Protein AF-Q13FG4-F1 (afdb_monomer_lite)

Sequence (227 aa):
MDIAKAQVAVLVEHLYQELELWHPVLRLREAGANVLLVGPDTRLVYSSKLGYPARPDLSIDDVKAEDFDAVVIPGGFAPEGMRRHPAMIEFVREMDAQGRLIAAICHAGLVLASAQIARNRKLTCVSLVKDDVINAGANYVNEGLVIDHNIITSQLPSDLPVFGKAIVDYLSSNDVEPGAARRLAPADGRKPSPVAYLEPVELIMGPRGRASANYTTLAIAASGASA

InterPro domains:
  IPR002818 DJ-1/PfpI [PF01965] (7-169)
  IPR006286 Deglycase PfpI-like [PS51276] (6-172)
  IPR006286 Deglycase PfpI-like [PTHR42733] (5-172)
  IPR006286 Deglycase PfpI-like [TIGR01382] (8-171)
  IPR029062 Class I glutamine amidotransferase-like [G3DSA:3.40.50.880] (2-182)
  IPR029062 Class I glutamine amidotransferase-like [SSF52317] (7-172)

pLDDT: mean 90.43, std 13.55, range [38.72, 98.94]

Organism: Paraburkholderia xenovorans (strain LB400) (NCBI:txid266265)

Foldseek 3Di:
DQLLLFEEEEEDAAAFAPCLRVVLVLLSLLSNHHYFYEYQDQVDWHAHVVGDTDGGLYYLVVDALLQGLEYRYTDGCRLVVQLPDVSSLVRVLVVVVVQGAYEYEAHVLSSCLSNLVQADWEEEHAPVCQVSSVVSHHPYDPDQWDDTRRYIYGYDSVSSVVSSVVVSCVSNDPVRDDRNPDDDGGPVPDHDDHSDPPQDWDWDWDAPDDPHPDIDTDTDGPPDDDD

Structure (mmCIF, N/CA/C/O backbone):
data_AF-Q13FG4-F1
#
_entry.id   AF-Q13FG4-F1
#
loop_
_atom_site.group_PDB
_atom_site.id
_atom_site.type_symbol
_atom_site.label_atom_id
_atom_site.label_alt_id
_atom_site.label_comp_id
_atom_site.label_asym_id
_atom_site.label_entity_id
_atom_site.label_seq_id
_atom_site.pdbx_PDB_ins_code
_atom_site.Cartn_x
_atom_site.Cartn_y
_atom_site.Cartn_z
_atom_site.occupancy
_atom_site.B_iso_or_equiv
_atom_site.auth_seq_id
_atom_site.auth_comp_id
_atom_site.auth_asym_id
_atom_site.auth_atom_id
_atom_site.pdbx_PDB_model_num
ATOM 1 N N . MET A 1 1 ? -7.648 -8.217 16.027 1.00 80.62 1 MET A N 1
ATOM 2 C CA . MET A 1 1 ? -6.989 -9.346 15.357 1.00 80.62 1 MET A CA 1
ATOM 3 C C . MET A 1 1 ? -5.594 -9.552 15.927 1.00 80.62 1 MET A C 1
ATOM 5 O O . MET A 1 1 ? -4.909 -8.601 16.270 1.00 80.62 1 MET A O 1
ATOM 9 N N . ASP A 1 2 ? -5.169 -10.812 16.017 1.00 85.88 2 ASP A N 1
ATOM 10 C CA . ASP A 1 2 ? -3.754 -11.162 16.164 1.00 85.88 2 ASP A CA 1
ATOM 11 C C . ASP A 1 2 ? -3.024 -10.841 14.851 1.00 85.88 2 ASP A C 1
ATOM 13 O O . ASP A 1 2 ? -3.279 -11.485 13.830 1.00 85.88 2 ASP A O 1
ATOM 17 N N . ILE A 1 3 ? -2.138 -9.841 14.865 1.00 90.62 3 ILE A N 1
ATOM 18 C CA . ILE A 1 3 ? -1.427 -9.359 13.673 1.00 90.62 3 ILE A CA 1
ATOM 19 C C . ILE A 1 3 ? -0.603 -10.456 12.978 1.00 90.62 3 ILE A C 1
ATOM 21 O O . ILE A 1 3 ? -0.384 -10.368 11.772 1.00 90.62 3 ILE A O 1
ATOM 25 N N . ALA A 1 4 ? -0.232 -11.542 13.668 1.00 89.50 4 ALA A N 1
ATOM 26 C CA . ALA A 1 4 ? 0.420 -12.694 13.038 1.00 89.50 4 ALA A CA 1
ATOM 27 C C . ALA A 1 4 ? -0.466 -13.381 11.975 1.00 89.50 4 ALA A C 1
ATOM 29 O O . ALA A 1 4 ? 0.018 -13.995 11.011 1.00 89.50 4 ALA A O 1
ATOM 30 N N . LYS A 1 5 ? -1.789 -13.249 12.124 1.00 90.56 5 LYS A N 1
ATOM 31 C CA . LYS A 1 5 ? -2.792 -13.748 11.177 1.00 90.56 5 LYS A CA 1
ATOM 32 C C . LYS A 1 5 ? -3.034 -12.790 10.014 1.00 90.56 5 LYS A C 1
ATOM 34 O O . LYS A 1 5 ? -3.497 -13.257 8.979 1.00 90.56 5 LYS A O 1
ATOM 39 N N . ALA A 1 6 ? -2.645 -11.521 10.142 1.00 94.31 6 ALA A N 1
ATOM 40 C CA . ALA A 1 6 ? -2.846 -10.520 9.105 1.00 94.31 6 ALA A CA 1
ATOM 41 C C . ALA A 1 6 ? -2.073 -10.867 7.824 1.00 94.31 6 ALA A C 1
ATOM 43 O O . ALA A 1 6 ? -0.887 -11.220 7.875 1.00 94.31 6 ALA A O 1
ATOM 44 N N . GLN A 1 7 ? -2.733 -10.727 6.678 1.00 95.94 7 GLN A N 1
ATOM 45 C CA . GLN A 1 7 ? -2.128 -10.778 5.353 1.00 95.94 7 GLN A CA 1
ATOM 46 C C . GLN A 1 7 ? -2.232 -9.409 4.680 1.00 95.94 7 GLN A C 1
ATOM 48 O O . GLN A 1 7 ? -3.323 -8.889 4.455 1.00 95.94 7 GLN A O 1
ATOM 53 N N . VAL A 1 8 ? -1.082 -8.820 4.361 1.00 98.00 8 VAL A N 1
ATOM 54 C CA . VAL A 1 8 ? -0.964 -7.448 3.867 1.00 98.00 8 VAL A CA 1
ATOM 55 C C . VAL A 1 8 ? -0.355 -7.443 2.471 1.00 98.00 8 VAL A C 1
ATOM 57 O O . VAL A 1 8 ? 0.745 -7.959 2.266 1.00 98.00 8 VAL A O 1
ATOM 60 N N . ALA A 1 9 ? -1.047 -6.816 1.525 1.00 98.56 9 ALA A N 1
ATOM 61 C CA . ALA A 1 9 ? -0.485 -6.466 0.229 1.00 98.56 9 ALA A CA 1
ATOM 62 C C . ALA A 1 9 ? 0.294 -5.151 0.347 1.00 98.56 9 ALA A C 1
ATOM 64 O O . ALA A 1 9 ? -0.205 -4.180 0.907 1.00 98.56 9 ALA A O 1
ATOM 65 N N . VAL A 1 10 ? 1.493 -5.075 -0.220 1.00 98.81 10 VAL A N 1
ATOM 66 C CA . VAL A 1 10 ? 2.181 -3.799 -0.470 1.00 98.81 10 VAL A CA 1
ATOM 67 C C . VAL A 1 10 ? 2.303 -3.645 -1.976 1.00 98.81 10 VAL A C 1
ATOM 69 O O . VAL A 1 10 ? 2.947 -4.470 -2.627 1.00 98.81 10 VAL A O 1
ATOM 72 N N . LEU A 1 11 ? 1.661 -2.620 -2.537 1.00 98.81 11 LEU A N 1
ATOM 73 C CA . LEU A 1 11 ? 1.660 -2.418 -3.983 1.00 98.81 11 LEU A CA 1
ATOM 74 C C . LEU A 1 11 ? 3.034 -1.959 -4.476 1.00 98.81 11 LEU A C 1
ATOM 76 O O . LEU A 1 11 ? 3.703 -1.147 -3.836 1.00 98.81 11 LEU A O 1
ATOM 80 N N . VAL A 1 12 ? 3.437 -2.457 -5.643 1.00 98.12 12 VAL A N 1
ATOM 81 C CA . VAL A 1 12 ? 4.732 -2.164 -6.260 1.00 98.12 12 VAL A CA 1
ATOM 82 C C . VAL A 1 12 ? 4.549 -1.781 -7.721 1.00 98.12 12 VAL A C 1
ATOM 84 O O . VAL A 1 12 ? 3.907 -2.493 -8.485 1.00 98.12 12 VAL A O 1
ATOM 87 N N . GLU A 1 13 ? 5.165 -0.664 -8.101 1.00 98.25 13 GLU A N 1
ATOM 88 C CA . GLU A 1 13 ? 5.302 -0.190 -9.479 1.00 98.25 13 GLU A CA 1
ATOM 89 C C . GLU A 1 13 ? 6.595 0.642 -9.592 1.00 98.25 13 GLU A C 1
ATOM 91 O O . GLU A 1 13 ? 7.174 1.030 -8.574 1.00 98.25 13 GLU A O 1
ATOM 96 N N . HIS A 1 14 ? 7.091 0.905 -10.802 1.00 97.81 14 HIS A N 1
ATOM 97 C CA . HIS A 1 14 ? 8.326 1.653 -11.026 1.00 97.81 14 HIS A CA 1
ATOM 98 C C . HIS A 1 14 ? 8.285 3.044 -10.389 1.00 97.81 14 HIS A C 1
ATOM 100 O O . HIS A 1 14 ? 7.256 3.711 -10.356 1.00 97.81 14 HIS A O 1
ATOM 106 N N . LEU A 1 15 ? 9.455 3.519 -9.960 1.00 98.06 15 LEU A N 1
ATOM 107 C CA . LEU A 1 15 ? 9.668 4.840 -9.369 1.00 98.06 15 LEU A CA 1
ATOM 108 C C . LEU A 1 15 ? 8.949 5.039 -8.026 1.00 98.06 15 LEU A C 1
ATOM 110 O O . LEU A 1 15 ? 8.600 6.168 -7.670 1.00 98.06 15 LEU A O 1
ATOM 114 N N . TYR A 1 16 ? 8.760 3.968 -7.253 1.00 98.56 16 TYR A N 1
ATOM 115 C CA . TYR A 1 16 ? 8.313 4.076 -5.864 1.00 98.56 16 TYR A CA 1
ATOM 116 C C . TYR A 1 16 ? 9.344 4.830 -5.007 1.00 98.56 16 TYR A C 1
ATOM 118 O O . TYR A 1 16 ? 10.542 4.842 -5.315 1.00 98.56 16 TYR A O 1
ATOM 126 N N . GLN A 1 17 ? 8.887 5.463 -3.926 1.00 98.44 17 GLN A N 1
ATOM 127 C CA . GLN A 1 17 ? 9.780 6.031 -2.913 1.00 98.44 17 GLN A CA 1
ATOM 128 C C . GLN A 1 17 ? 10.286 4.899 -2.003 1.00 98.44 17 GLN A C 1
ATOM 130 O O . GLN A 1 17 ? 9.502 4.117 -1.470 1.00 98.44 17 GLN A O 1
ATOM 135 N N . GLU A 1 18 ? 11.607 4.789 -1.864 1.00 96.31 18 GLU A N 1
ATOM 136 C CA . GLU A 1 18 ? 12.314 3.648 -1.270 1.00 96.31 18 GLU A CA 1
ATOM 137 C C . GLU A 1 18 ? 11.805 3.286 0.125 1.00 96.31 18 GLU A C 1
ATOM 139 O O . GLU A 1 18 ? 11.465 2.135 0.391 1.00 96.31 18 GLU A O 1
ATOM 144 N N . LEU A 1 19 ? 11.757 4.277 1.010 1.00 98.00 19 LEU A N 1
ATOM 145 C CA . LEU A 1 19 ? 11.339 4.115 2.393 1.00 98.00 19 LEU A CA 1
ATOM 146 C C . LEU A 1 19 ? 9.832 3.881 2.483 1.00 98.00 19 LEU A C 1
ATOM 148 O O . LEU A 1 19 ? 9.403 3.058 3.277 1.00 98.00 19 LEU A O 1
ATOM 152 N N . GLU A 1 20 ? 9.026 4.540 1.656 1.00 98.56 20 GLU A N 1
ATOM 153 C CA . GLU A 1 20 ? 7.571 4.385 1.669 1.00 98.56 20 GLU A CA 1
ATOM 154 C C . GLU A 1 20 ? 7.118 2.982 1.247 1.00 98.56 20 GLU A C 1
ATOM 156 O O . GLU A 1 20 ? 6.053 2.550 1.678 1.00 98.56 20 GLU A O 1
ATOM 161 N N . LEU A 1 21 ? 7.927 2.244 0.475 1.00 98.50 21 LEU A N 1
ATOM 162 C CA . LEU A 1 21 ? 7.709 0.817 0.217 1.00 98.50 21 LEU A CA 1
ATOM 163 C C . LEU A 1 21 ? 8.350 -0.057 1.302 1.00 98.50 21 LEU A C 1
ATOM 165 O O . LEU A 1 21 ? 7.676 -0.886 1.913 1.00 98.50 21 LEU A O 1
ATOM 169 N N . TRP A 1 22 ? 9.652 0.104 1.557 1.00 97.06 22 TRP A N 1
ATOM 170 C CA . TRP A 1 22 ? 10.399 -0.859 2.374 1.00 97.06 22 TRP A CA 1
ATOM 171 C C . TRP A 1 22 ? 10.190 -0.699 3.877 1.00 97.06 22 TRP A C 1
ATOM 173 O O . TRP A 1 22 ? 10.180 -1.707 4.580 1.00 97.06 22 TRP A O 1
ATOM 183 N N . HIS A 1 23 ? 9.972 0.515 4.390 1.00 97.31 23 HIS A N 1
ATOM 184 C CA . HIS A 1 23 ? 9.687 0.695 5.814 1.00 97.31 23 HIS A CA 1
ATOM 185 C C . HIS A 1 23 ? 8.386 -0.016 6.220 1.00 97.31 23 HIS A C 1
ATOM 187 O O . HIS A 1 23 ? 8.446 -0.802 7.163 1.00 97.31 23 HIS A O 1
ATOM 193 N N . PRO A 1 24 ? 7.231 0.154 5.535 1.00 97.44 24 PRO A N 1
ATOM 194 C CA . PRO A 1 24 ? 6.036 -0.628 5.856 1.00 97.44 24 PRO A CA 1
ATOM 195 C C . PRO A 1 24 ? 6.247 -2.138 5.732 1.00 97.44 24 PRO A C 1
ATOM 197 O O . PRO A 1 24 ? 5.810 -2.875 6.613 1.00 97.44 24 PRO A O 1
ATOM 200 N N . VAL A 1 25 ? 6.962 -2.601 4.697 1.00 96.69 25 VAL A N 1
ATOM 201 C CA . VAL A 1 25 ? 7.276 -4.030 4.525 1.00 96.69 25 VAL A CA 1
ATOM 202 C C . VAL A 1 25 ? 8.000 -4.585 5.744 1.00 96.69 25 VAL A C 1
ATOM 204 O O . VAL A 1 25 ? 7.564 -5.586 6.308 1.00 96.69 25 VAL A O 1
ATOM 207 N N . LEU A 1 26 ? 9.089 -3.938 6.157 1.00 95.12 26 LEU A N 1
ATOM 208 C CA . LEU A 1 26 ? 9.903 -4.389 7.282 1.00 95.12 26 LEU A CA 1
ATOM 209 C C . LEU A 1 26 ? 9.147 -4.245 8.602 1.00 95.12 26 LEU A C 1
ATOM 211 O O . LEU A 1 26 ? 9.075 -5.199 9.366 1.00 95.12 26 LEU A O 1
ATOM 215 N N . ARG A 1 27 ? 8.499 -3.101 8.838 1.00 95.06 27 ARG A N 1
ATOM 216 C CA . ARG A 1 27 ? 7.813 -2.813 10.101 1.00 95.06 27 ARG A CA 1
ATOM 217 C C . ARG A 1 27 ? 6.643 -3.758 10.377 1.00 95.06 27 ARG A C 1
ATOM 219 O O . ARG A 1 27 ? 6.439 -4.153 11.525 1.00 95.06 27 ARG A O 1
ATOM 226 N N . LEU A 1 28 ? 5.865 -4.104 9.351 1.00 95.62 28 LEU A N 1
ATOM 227 C CA . LEU A 1 28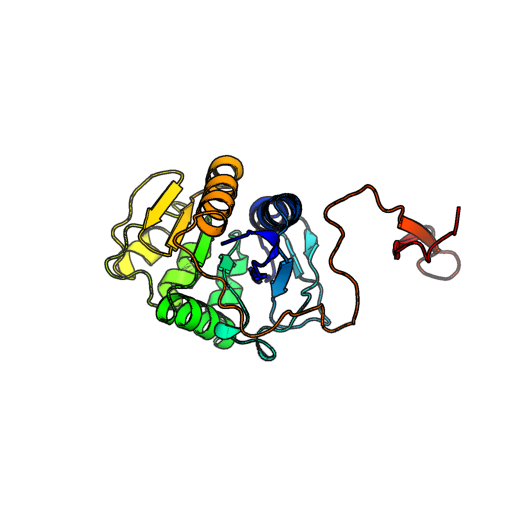 ? 4.723 -5.015 9.481 1.00 95.62 28 LEU A CA 1
ATOM 228 C C . LEU A 1 28 ? 5.172 -6.469 9.612 1.00 95.62 28 LEU A C 1
ATOM 230 O O . LEU A 1 28 ? 4.598 -7.214 10.404 1.00 95.62 28 LEU A O 1
ATOM 234 N N . ARG A 1 29 ? 6.242 -6.847 8.906 1.00 93.50 29 ARG A N 1
ATOM 235 C CA . ARG A 1 29 ? 6.932 -8.125 9.106 1.00 93.50 29 ARG A CA 1
ATOM 236 C C . ARG A 1 29 ? 7.445 -8.250 10.539 1.00 93.50 29 ARG A C 1
ATOM 238 O O . ARG A 1 29 ? 7.141 -9.243 11.185 1.00 93.50 29 ARG A O 1
ATOM 245 N N . GLU A 1 30 ? 8.123 -7.230 11.068 1.00 92.56 30 GLU A N 1
ATOM 246 C CA . GLU A 1 30 ? 8.571 -7.146 12.474 1.00 92.56 30 GLU A CA 1
ATOM 247 C C . GLU A 1 30 ? 7.432 -7.300 13.474 1.00 92.56 30 GLU A C 1
ATOM 249 O O . GLU A 1 30 ? 7.613 -7.901 14.529 1.00 92.56 30 GLU A O 1
ATOM 254 N N . ALA A 1 31 ? 6.250 -6.787 13.138 1.00 92.44 31 ALA A N 1
ATOM 255 C CA . ALA A 1 31 ? 5.063 -6.962 13.958 1.00 92.44 31 ALA A CA 1
ATOM 256 C C . ALA A 1 31 ? 4.427 -8.363 13.830 1.00 92.44 31 ALA A C 1
ATOM 258 O O . ALA A 1 31 ? 3.567 -8.697 14.633 1.00 92.44 31 ALA A O 1
ATOM 259 N N . GLY A 1 32 ? 4.851 -9.188 12.866 1.00 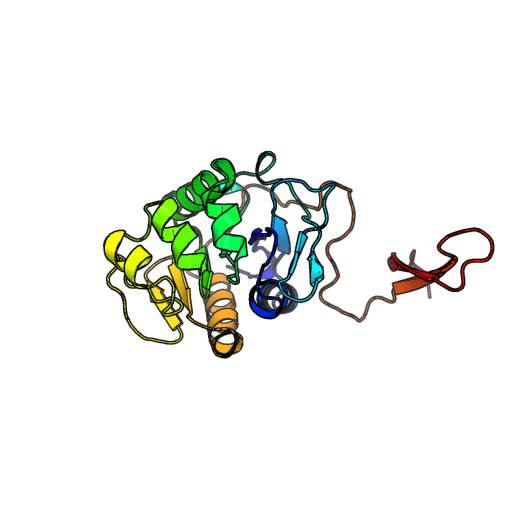91.50 32 GLY A N 1
ATOM 260 C CA . GLY A 1 32 ? 4.410 -10.574 12.673 1.00 91.50 32 GLY A CA 1
ATOM 261 C C . GLY A 1 32 ? 3.494 -10.810 11.467 1.00 91.50 32 GLY A C 1
ATOM 262 O O . GLY A 1 32 ? 3.167 -11.961 11.180 1.00 91.50 32 GLY A O 1
ATOM 263 N N . ALA A 1 33 ? 3.090 -9.766 10.738 1.00 93.56 33 ALA A N 1
ATOM 264 C CA . ALA A 1 33 ? 2.175 -9.900 9.604 1.00 93.56 33 ALA A CA 1
ATOM 265 C C . ALA A 1 33 ? 2.812 -10.633 8.408 1.00 93.56 33 ALA A C 1
ATOM 267 O O . ALA A 1 33 ? 4.013 -10.517 8.144 1.00 93.56 33 ALA A O 1
ATOM 268 N N . ASN A 1 34 ? 1.988 -11.328 7.616 1.00 93.88 34 ASN A N 1
ATOM 269 C CA . ASN A 1 34 ? 2.399 -11.826 6.303 1.00 93.88 34 ASN A CA 1
ATOM 270 C C . ASN A 1 34 ? 2.308 -10.711 5.273 1.00 93.88 34 ASN A C 1
ATOM 272 O O . ASN A 1 34 ? 1.215 -10.343 4.854 1.00 93.88 34 ASN A O 1
ATOM 276 N N . VAL A 1 35 ? 3.457 -10.184 4.864 1.00 96.06 35 VAL A N 1
ATOM 277 C CA . VAL A 1 35 ? 3.527 -9.071 3.918 1.00 96.06 35 VAL A CA 1
ATOM 278 C C . VAL A 1 35 ? 4.025 -9.556 2.567 1.00 96.06 35 VAL A C 1
ATOM 280 O O . VAL A 1 35 ? 5.156 -10.048 2.467 1.00 96.06 35 VAL A O 1
ATOM 283 N N . LEU A 1 36 ? 3.205 -9.354 1.539 1.00 97.19 36 LEU A N 1
ATOM 284 C CA . LEU A 1 36 ? 3.463 -9.756 0.161 1.00 97.19 36 LEU A CA 1
ATOM 285 C C . LEU A 1 36 ? 3.523 -8.522 -0.738 1.00 97.19 36 LEU A C 1
ATOM 287 O O . LEU A 1 36 ? 2.637 -7.667 -0.700 1.00 97.19 36 LEU A O 1
ATOM 291 N N . LEU A 1 37 ? 4.566 -8.432 -1.557 1.00 97.94 37 LEU A N 1
ATOM 292 C CA . LEU A 1 37 ? 4.651 -7.424 -2.606 1.00 97.94 37 LEU A CA 1
ATOM 293 C C . LEU A 1 37 ? 3.724 -7.817 -3.762 1.00 97.94 37 LEU A C 1
ATOM 295 O O . LEU A 1 37 ? 3.853 -8.912 -4.306 1.00 97.94 37 LEU A O 1
ATOM 299 N N . VAL A 1 38 ? 2.823 -6.927 -4.167 1.00 98.56 38 VAL A N 1
ATOM 300 C CA . VAL A 1 38 ? 1.883 -7.165 -5.272 1.00 98.56 38 VAL A CA 1
ATOM 301 C C . VAL A 1 38 ? 2.140 -6.137 -6.366 1.00 98.56 38 VAL A C 1
ATOM 303 O O . VAL A 1 38 ? 2.123 -4.935 -6.113 1.00 98.56 38 VAL A O 1
ATOM 306 N N . GLY A 1 39 ? 2.407 -6.597 -7.583 1.00 98.12 39 GLY A N 1
ATOM 307 C CA . GLY A 1 39 ? 2.730 -5.739 -8.725 1.00 98.12 39 GLY A CA 1
ATOM 308 C C . GLY A 1 39 ? 2.121 -6.274 -10.020 1.00 98.12 39 GLY A C 1
ATOM 309 O O . GLY A 1 39 ? 1.466 -7.311 -9.990 1.00 98.12 39 GLY A O 1
ATOM 310 N N . PRO A 1 40 ? 2.323 -5.608 -11.166 1.00 97.75 40 PRO A N 1
ATOM 311 C CA . PRO A 1 40 ? 1.769 -6.079 -12.436 1.00 97.75 40 PRO A CA 1
ATOM 312 C C . PRO A 1 40 ? 2.327 -7.440 -12.875 1.00 97.75 40 PRO A C 1
ATOM 314 O O . PRO A 1 40 ? 1.572 -8.334 -13.242 1.00 97.75 40 PRO A O 1
ATOM 317 N N . ASP A 1 41 ? 3.649 -7.630 -12.812 1.00 95.94 41 ASP A N 1
ATOM 318 C CA . ASP A 1 41 ? 4.313 -8.836 -13.320 1.00 95.94 41 ASP A CA 1
ATOM 319 C C . ASP A 1 41 ? 5.412 -9.321 -12.362 1.00 95.94 41 ASP A C 1
ATOM 321 O O . ASP A 1 41 ? 6.402 -8.633 -12.107 1.00 95.94 41 ASP A O 1
ATOM 325 N N . THR A 1 42 ? 5.268 -10.547 -11.857 1.00 93.94 42 THR A N 1
ATOM 326 C CA . THR A 1 42 ? 6.217 -11.197 -10.931 1.00 93.94 42 THR A CA 1
ATOM 327 C C . THR A 1 42 ? 7.565 -11.529 -11.569 1.00 93.94 42 THR A C 1
ATOM 329 O O . THR A 1 42 ? 8.555 -11.753 -10.868 1.00 93.94 42 THR A O 1
ATOM 332 N N . ARG A 1 43 ? 7.644 -11.544 -12.904 1.00 91.12 43 ARG A N 1
ATOM 333 C CA . ARG A 1 43 ? 8.884 -11.798 -13.653 1.00 91.12 43 ARG A CA 1
ATOM 334 C C . ARG A 1 43 ? 9.774 -10.560 -13.725 1.00 91.12 43 ARG A C 1
ATOM 336 O O . ARG A 1 43 ? 10.963 -10.686 -14.027 1.00 91.12 43 ARG A O 1
ATOM 343 N N . LEU A 1 44 ? 9.218 -9.378 -13.459 1.00 90.31 44 LEU A N 1
ATOM 344 C CA . LEU A 1 44 ? 9.920 -8.104 -13.541 1.00 90.31 44 LEU A CA 1
ATOM 345 C C . LEU A 1 44 ? 10.485 -7.664 -12.186 1.00 90.31 44 LEU A C 1
ATOM 347 O O . LEU A 1 44 ? 10.083 -8.113 -11.112 1.00 90.31 44 LEU A O 1
ATOM 351 N N . VAL A 1 45 ? 11.463 -6.762 -12.257 1.00 92.19 45 VAL A N 1
ATOM 352 C CA . VAL A 1 45 ? 11.994 -6.041 -11.099 1.00 92.19 45 VAL A CA 1
ATOM 353 C C . VAL A 1 45 ? 11.649 -4.573 -11.278 1.00 92.19 45 VAL A C 1
ATOM 355 O O . VAL A 1 45 ? 12.053 -3.947 -12.257 1.00 92.19 45 VAL A O 1
ATOM 358 N N . TYR A 1 46 ? 10.929 -4.029 -10.308 1.00 93.94 46 TYR A N 1
ATOM 359 C CA . TYR A 1 46 ? 10.531 -2.634 -10.272 1.00 93.94 46 TYR A CA 1
ATOM 360 C C . TYR A 1 46 ? 11.575 -1.859 -9.484 1.00 93.94 46 TYR A C 1
ATOM 362 O O . TYR A 1 46 ? 11.910 -2.208 -8.354 1.00 93.94 46 TYR A O 1
ATOM 370 N N . SER A 1 47 ? 12.134 -0.827 -10.099 1.00 93.31 47 SER A N 1
ATOM 371 C CA . SER A 1 47 ? 13.139 0.027 -9.468 1.00 93.31 47 SER A CA 1
ATOM 372 C C . SER A 1 47 ? 12.490 1.238 -8.819 1.00 93.31 47 SER A C 1
ATOM 374 O O . SER A 1 47 ? 11.616 1.867 -9.415 1.00 93.31 47 SER A O 1
ATOM 376 N N . SER A 1 48 ? 12.963 1.592 -7.632 1.00 97.25 48 SER A N 1
ATOM 377 C CA . SER A 1 48 ? 12.635 2.837 -6.946 1.00 97.25 48 SER A CA 1
ATOM 378 C C . SER A 1 48 ? 13.185 4.064 -7.691 1.00 97.25 48 SER A C 1
ATOM 380 O O . SER A 1 48 ? 13.919 3.936 -8.676 1.00 97.25 48 SER A O 1
ATOM 382 N N . LYS A 1 49 ? 12.898 5.274 -7.196 1.00 95.69 49 LYS A N 1
ATOM 383 C CA . LYS A 1 49 ? 13.440 6.533 -7.751 1.00 95.69 49 LYS A CA 1
ATOM 384 C C . LYS A 1 49 ? 14.976 6.583 -7.791 1.00 95.69 49 LYS A C 1
ATOM 386 O O . LYS A 1 49 ? 15.541 7.215 -8.677 1.00 95.69 49 LYS A O 1
ATOM 391 N N . LEU A 1 50 ? 15.634 5.928 -6.841 1.00 93.19 50 LEU A N 1
ATOM 392 C CA . LEU A 1 50 ? 17.087 5.812 -6.692 1.00 93.19 50 LEU A CA 1
ATOM 393 C C . LEU A 1 50 ? 17.634 4.461 -7.186 1.00 93.19 50 LEU A C 1
ATOM 395 O O . LEU A 1 50 ? 18.809 4.162 -6.983 1.00 93.19 50 LEU A O 1
ATOM 399 N N . GLY A 1 51 ? 16.805 3.639 -7.835 1.00 86.88 51 GLY A N 1
ATOM 400 C CA . GLY A 1 51 ? 17.230 2.376 -8.442 1.00 86.88 51 GLY A CA 1
ATOM 401 C C . GLY A 1 51 ? 17.235 1.161 -7.510 1.00 86.88 51 GLY A C 1
ATOM 402 O O . GLY A 1 51 ? 17.656 0.085 -7.934 1.00 86.88 51 GLY A O 1
ATOM 403 N N . TYR A 1 52 ? 16.759 1.286 -6.269 1.00 92.50 52 TYR A N 1
ATOM 404 C CA . TYR A 1 52 ? 16.643 0.147 -5.358 1.00 92.50 52 TYR A CA 1
ATOM 405 C C . TYR A 1 52 ? 15.582 -0.837 -5.885 1.00 92.50 52 TYR A C 1
ATOM 407 O O . TYR A 1 52 ? 14.517 -0.381 -6.302 1.00 92.50 52 TYR A O 1
ATOM 415 N N . PRO A 1 53 ? 15.840 -2.156 -5.922 1.00 92.62 53 PRO A N 1
ATOM 416 C CA . PRO A 1 53 ? 14.955 -3.107 -6.591 1.00 92.62 53 PRO A CA 1
ATOM 417 C C . PRO A 1 53 ? 13.857 -3.656 -5.671 1.00 92.62 53 PRO A C 1
ATOM 419 O O . PRO A 1 53 ? 14.123 -4.013 -4.527 1.00 92.62 53 PRO A O 1
ATOM 422 N N . ALA A 1 54 ? 12.659 -3.850 -6.217 1.00 92.19 54 ALA A N 1
ATOM 423 C CA . ALA A 1 54 ? 11.582 -4.639 -5.632 1.00 92.19 54 ALA A CA 1
ATOM 424 C C . ALA A 1 54 ? 11.049 -5.636 -6.668 1.00 92.19 54 ALA A C 1
ATOM 426 O O . ALA A 1 54 ? 10.708 -5.273 -7.793 1.00 92.19 54 ALA A O 1
ATOM 427 N N . ARG A 1 55 ? 10.980 -6.914 -6.290 1.00 93.88 55 ARG A N 1
ATOM 428 C CA . ARG A 1 55 ? 10.343 -7.964 -7.095 1.00 93.88 55 ARG A CA 1
ATOM 429 C C . ARG A 1 55 ? 9.010 -8.333 -6.443 1.00 93.88 55 ARG A C 1
ATOM 431 O O . ARG A 1 55 ? 9.070 -8.733 -5.277 1.00 93.88 55 ARG A O 1
ATOM 438 N N . PRO A 1 56 ? 7.872 -8.245 -7.152 1.00 95.69 56 PRO A N 1
ATOM 439 C CA . PRO A 1 56 ? 6.586 -8.674 -6.625 1.00 95.69 56 PRO A CA 1
ATOM 440 C C . PRO A 1 56 ? 6.609 -10.152 -6.244 1.00 95.69 56 PRO A C 1
ATOM 442 O O . PRO A 1 56 ? 7.200 -10.974 -6.941 1.00 95.69 56 PRO A O 1
ATOM 445 N N . ASP A 1 57 ? 5.961 -10.477 -5.135 1.00 96.75 57 ASP A N 1
ATOM 446 C CA . ASP A 1 57 ? 5.668 -11.847 -4.735 1.00 96.75 57 ASP A CA 1
ATOM 447 C C . ASP A 1 57 ? 4.507 -12.409 -5.561 1.00 96.75 57 ASP A C 1
ATOM 449 O O . ASP A 1 57 ? 4.513 -13.586 -5.905 1.00 96.75 57 ASP A O 1
ATOM 453 N N . LEU A 1 58 ? 3.528 -11.568 -5.900 1.00 97.31 58 LEU A N 1
ATOM 454 C CA . LEU A 1 58 ? 2.318 -11.949 -6.625 1.00 97.31 58 LEU A CA 1
ATOM 455 C C . LEU A 1 58 ? 1.989 -10.932 -7.719 1.00 97.31 58 LEU A C 1
ATOM 457 O O . LEU A 1 58 ? 2.305 -9.744 -7.586 1.00 97.31 58 LEU A O 1
ATOM 461 N N . SER A 1 59 ? 1.355 -11.407 -8.794 1.00 98.06 59 SER A N 1
ATOM 462 C CA . SER A 1 59 ? 0.761 -10.522 -9.793 1.00 98.06 59 SER A CA 1
ATOM 463 C C . SER A 1 59 ? -0.584 -10.028 -9.276 1.00 98.06 59 SER A C 1
ATOM 465 O O . SER A 1 59 ? -1.324 -10.780 -8.641 1.00 98.06 59 SER A O 1
ATOM 467 N N . ILE A 1 60 ? -0.905 -8.770 -9.563 1.00 98.44 60 ILE A N 1
ATOM 468 C CA . ILE A 1 60 ? -2.218 -8.196 -9.276 1.00 98.44 60 ILE A CA 1
ATOM 469 C C . ILE A 1 60 ? -3.351 -8.971 -9.965 1.00 98.44 60 ILE A C 1
ATOM 471 O O . ILE A 1 60 ? -4.453 -9.020 -9.433 1.00 98.44 60 ILE A O 1
ATOM 475 N N . ASP A 1 61 ? -3.073 -9.619 -11.099 1.00 97.44 61 ASP A N 1
ATOM 476 C CA . ASP A 1 61 ? -4.069 -10.381 -11.858 1.00 97.44 61 ASP A CA 1
ATOM 477 C C . ASP A 1 61 ? -4.384 -11.755 -11.222 1.00 97.44 61 ASP A C 1
ATOM 479 O O . ASP A 1 61 ? -5.402 -12.367 -11.545 1.00 97.44 61 ASP A O 1
ATOM 483 N N . ASP A 1 62 ? -3.546 -12.229 -10.290 1.00 96.69 62 ASP A N 1
ATOM 484 C CA . ASP A 1 62 ? -3.665 -13.548 -9.643 1.00 96.69 62 ASP A CA 1
ATOM 485 C C . ASP A 1 62 ? -4.249 -13.487 -8.218 1.00 96.69 62 ASP A C 1
ATOM 487 O O . ASP A 1 62 ? -4.382 -14.514 -7.534 1.00 96.69 62 ASP A O 1
ATOM 491 N N . VAL A 1 63 ? -4.580 -12.286 -7.740 1.00 97.81 63 VAL A N 1
ATOM 492 C CA . VAL A 1 63 ? -5.042 -12.048 -6.370 1.00 97.81 63 VAL A CA 1
ATOM 493 C C . VAL A 1 63 ? -6.361 -11.294 -6.336 1.00 97.81 63 VAL A C 1
ATOM 495 O O . VAL A 1 63 ? -6.733 -10.606 -7.281 1.00 97.81 63 VAL A O 1
ATOM 498 N N . LYS A 1 64 ? -7.072 -11.409 -5.216 1.00 97.62 64 LYS A N 1
ATOM 499 C CA . LYS A 1 64 ? -8.336 -10.706 -4.979 1.00 97.62 64 LYS A CA 1
ATOM 500 C C . LYS A 1 64 ? -8.284 -9.913 -3.685 1.00 97.62 64 LYS A C 1
ATOM 502 O O . LYS A 1 64 ? -7.523 -10.257 -2.786 1.00 97.62 64 LYS A O 1
ATOM 507 N N . ALA A 1 65 ? -9.143 -8.905 -3.542 1.00 97.31 65 ALA A N 1
ATOM 508 C CA . ALA A 1 65 ? -9.250 -8.148 -2.292 1.00 97.31 65 ALA A CA 1
ATOM 509 C C . ALA A 1 65 ? -9.572 -9.046 -1.081 1.00 97.31 65 ALA A C 1
ATOM 511 O O . ALA A 1 65 ? -9.004 -8.870 -0.008 1.00 97.31 65 ALA A O 1
ATOM 512 N N . GLU A 1 66 ? -10.397 -10.084 -1.273 1.00 96.69 66 GLU A N 1
ATOM 513 C CA . GLU A 1 66 ? -10.733 -11.054 -0.216 1.00 96.69 66 GLU A CA 1
ATOM 514 C C . GLU A 1 66 ? -9.529 -11.871 0.279 1.00 96.69 66 GLU A C 1
ATOM 516 O O . GLU A 1 66 ? -9.601 -12.489 1.338 1.00 96.69 66 GLU A O 1
ATOM 521 N N . ASP A 1 67 ? -8.412 -11.871 -0.453 1.00 97.06 67 ASP A N 1
ATOM 522 C CA . ASP A 1 67 ? -7.182 -12.520 -0.020 1.00 97.06 67 ASP A CA 1
ATOM 523 C C . ASP A 1 67 ? -6.409 -11.683 1.018 1.00 97.06 67 ASP A C 1
ATOM 525 O O . ASP A 1 67 ? -5.451 -12.192 1.591 1.00 97.06 67 ASP A O 1
ATOM 529 N N . PHE A 1 68 ? -6.764 -10.422 1.287 1.00 97.94 68 PHE A N 1
ATOM 530 C CA . PHE A 1 68 ? -5.967 -9.543 2.149 1.00 97.94 68 PHE A CA 1
ATOM 531 C C . PHE A 1 68 ? -6.791 -8.855 3.238 1.00 97.94 68 PHE A C 1
ATOM 533 O O . PHE A 1 68 ? -7.944 -8.476 3.057 1.00 97.94 68 PHE A O 1
ATOM 540 N N . ASP A 1 69 ? -6.148 -8.633 4.381 1.00 97.62 69 ASP A N 1
ATOM 541 C CA . ASP A 1 69 ? -6.694 -7.839 5.484 1.00 97.62 69 ASP A CA 1
ATOM 542 C C . ASP A 1 69 ? -6.358 -6.350 5.324 1.00 97.62 69 ASP A C 1
ATOM 544 O O . ASP A 1 69 ? -7.085 -5.482 5.815 1.00 97.62 69 ASP A O 1
ATOM 548 N N . ALA A 1 70 ? -5.255 -6.051 4.629 1.00 98.44 70 ALA A N 1
ATOM 549 C CA . ALA A 1 70 ? -4.818 -4.692 4.357 1.00 98.44 70 ALA A CA 1
ATOM 550 C C . ALA A 1 70 ? -4.063 -4.553 3.033 1.00 98.44 70 ALA A C 1
ATOM 552 O O . ALA A 1 70 ? -3.410 -5.490 2.567 1.00 98.44 70 ALA A O 1
ATOM 553 N N . VAL A 1 71 ? -4.079 -3.341 2.484 1.00 98.88 71 VAL A N 1
ATOM 554 C CA . VAL A 1 71 ? -3.202 -2.911 1.394 1.00 98.88 71 VAL A CA 1
ATOM 555 C C . VAL A 1 71 ? -2.436 -1.652 1.795 1.00 98.88 71 VAL A C 1
ATOM 557 O O . VAL A 1 71 ? -3.013 -0.696 2.311 1.00 98.88 71 VAL A O 1
ATOM 560 N N . VAL A 1 72 ? -1.130 -1.638 1.537 1.00 98.94 72 VAL A N 1
ATOM 561 C CA . VAL A 1 72 ? -0.270 -0.457 1.642 1.00 98.94 72 VAL A CA 1
ATOM 562 C C . VAL A 1 72 ? 0.077 0.032 0.240 1.00 98.94 72 VAL A C 1
ATOM 564 O O . VAL A 1 72 ? 0.545 -0.737 -0.601 1.00 98.94 72 VAL A O 1
ATOM 567 N N . ILE A 1 73 ? -0.120 1.324 0.001 1.00 98.94 73 ILE A N 1
ATOM 568 C CA . ILE A 1 73 ? 0.145 1.994 -1.268 1.00 98.94 73 ILE A CA 1
ATOM 569 C C . ILE A 1 73 ? 1.272 3.014 -1.035 1.00 98.94 73 ILE A C 1
ATOM 571 O O . ILE A 1 73 ? 1.026 4.065 -0.429 1.00 98.94 73 ILE A O 1
ATOM 575 N N . PRO A 1 74 ? 2.511 2.717 -1.466 1.00 98.81 74 PRO A N 1
ATOM 576 C CA . PRO A 1 74 ? 3.621 3.653 -1.350 1.00 98.81 74 PRO A CA 1
ATOM 577 C C . PRO A 1 74 ? 3.461 4.816 -2.336 1.00 98.81 74 PRO A C 1
ATOM 579 O O . PRO A 1 74 ? 2.785 4.701 -3.360 1.00 98.81 74 PRO A O 1
ATOM 582 N N . GLY A 1 75 ? 4.118 5.936 -2.056 1.00 98.50 75 GLY A N 1
ATOM 583 C CA . GLY A 1 75 ? 4.220 7.057 -2.979 1.00 98.50 75 GLY A CA 1
ATOM 584 C C . GLY A 1 75 ? 5.447 6.963 -3.887 1.00 98.50 75 GLY A C 1
ATOM 585 O O . GLY A 1 75 ? 5.798 5.910 -4.421 1.00 98.50 75 GLY A O 1
ATOM 586 N N . GLY A 1 76 ? 6.093 8.106 -4.121 1.00 97.69 76 GLY A N 1
ATOM 587 C CA . GLY A 1 76 ? 6.972 8.302 -5.279 1.00 97.69 76 GLY A CA 1
ATOM 588 C C . GLY A 1 76 ? 6.158 8.561 -6.549 1.00 97.69 76 GLY A C 1
ATOM 589 O O . GLY A 1 76 ? 5.063 9.099 -6.473 1.00 97.69 76 GLY A O 1
ATOM 590 N N . PHE A 1 77 ? 6.678 8.187 -7.717 1.00 97.88 77 PHE A N 1
ATOM 591 C CA . PHE A 1 77 ? 5.921 8.244 -8.976 1.00 97.88 77 PHE A CA 1
ATOM 592 C C . PHE A 1 77 ? 5.241 6.915 -9.330 1.00 97.88 77 PHE A C 1
ATOM 594 O O . PHE A 1 77 ? 4.491 6.857 -10.300 1.00 97.88 77 PHE A O 1
ATOM 601 N N . ALA A 1 78 ? 5.431 5.869 -8.521 1.00 98.31 78 ALA A N 1
ATOM 602 C CA . ALA A 1 78 ? 4.735 4.594 -8.680 1.00 98.31 78 ALA A CA 1
ATOM 603 C C . ALA A 1 78 ? 3.200 4.726 -8.766 1.00 98.31 78 ALA A C 1
ATOM 605 O O . ALA A 1 78 ? 2.623 4.114 -9.668 1.00 98.31 78 ALA A O 1
ATOM 606 N N . PRO A 1 79 ? 2.524 5.576 -7.962 1.00 98.69 79 PRO A N 1
ATOM 607 C CA . PRO A 1 79 ? 1.087 5.832 -8.100 1.00 98.69 79 PRO A CA 1
ATOM 608 C C . PRO A 1 79 ? 0.619 6.259 -9.500 1.00 98.69 79 PRO A C 1
ATOM 610 O O . PRO A 1 79 ? -0.506 5.942 -9.878 1.00 98.69 79 PRO A O 1
ATOM 613 N N . GLU A 1 80 ? 1.462 6.921 -10.302 1.00 97.88 80 GLU A N 1
ATOM 614 C CA . GLU A 1 80 ? 1.134 7.280 -11.694 1.00 97.88 80 GLU A CA 1
ATOM 615 C C . GLU A 1 80 ? 1.075 6.057 -12.616 1.00 97.88 80 GLU A C 1
ATOM 617 O O . GLU A 1 80 ? 0.310 6.021 -13.583 1.00 97.88 80 GLU A O 1
ATOM 622 N N . GLY A 1 81 ? 1.896 5.041 -12.350 1.00 97.75 81 GLY A N 1
ATOM 623 C CA . GLY A 1 81 ? 1.795 3.742 -13.011 1.00 97.75 81 GLY A CA 1
ATOM 624 C C . GLY A 1 81 ? 0.582 2.966 -12.507 1.00 97.75 81 GLY A C 1
ATOM 625 O O . GLY A 1 81 ? -0.265 2.574 -13.308 1.00 97.75 81 GLY A O 1
ATOM 626 N N . MET A 1 82 ? 0.441 2.850 -11.182 1.00 98.56 82 MET A N 1
ATOM 627 C CA . MET A 1 82 ? -0.647 2.102 -10.540 1.00 98.56 82 MET A CA 1
ATOM 628 C C . MET A 1 82 ? -2.028 2.601 -10.975 1.00 98.56 82 MET A C 1
ATOM 630 O O . MET A 1 82 ? -2.899 1.802 -11.310 1.00 98.56 82 MET A O 1
ATOM 634 N N . ARG A 1 83 ? -2.233 3.925 -11.048 1.00 98.31 83 ARG A N 1
ATOM 635 C CA . ARG A 1 83 ? -3.533 4.502 -11.426 1.00 98.31 83 ARG A CA 1
ATOM 636 C C . ARG A 1 83 ? -3.957 4.233 -12.867 1.00 98.31 83 ARG A C 1
ATOM 638 O O . ARG A 1 83 ? -5.128 4.389 -13.198 1.00 98.31 83 ARG A O 1
ATOM 645 N N . ARG A 1 84 ? -3.010 3.849 -13.725 1.00 97.81 84 ARG A N 1
ATOM 646 C CA . ARG A 1 84 ? -3.249 3.465 -15.121 1.00 97.81 84 ARG A CA 1
ATOM 647 C C . ARG A 1 84 ? -3.382 1.954 -15.296 1.00 97.81 84 ARG A C 1
ATOM 649 O O . ARG A 1 84 ? -3.598 1.514 -16.420 1.00 97.81 84 ARG A O 1
ATOM 656 N N . HIS A 1 85 ? -3.271 1.180 -14.216 1.00 97.94 85 HIS A N 1
ATOM 657 C CA . HIS A 1 85 ? -3.446 -0.266 -14.216 1.00 97.94 85 HIS A CA 1
ATOM 658 C C . HIS A 1 85 ? -4.840 -0.626 -13.671 1.00 97.94 85 HIS A C 1
ATOM 660 O O . HIS A 1 85 ? -5.034 -0.620 -12.452 1.00 97.94 85 HIS A O 1
ATOM 666 N N . PRO A 1 86 ? -5.824 -0.969 -14.528 1.00 98.31 86 PRO A N 1
ATOM 667 C CA . PRO A 1 86 ? -7.208 -1.162 -14.093 1.00 98.31 86 PRO A CA 1
ATOM 668 C C . PRO A 1 86 ? -7.366 -2.190 -12.969 1.00 98.31 86 PRO A C 1
ATOM 670 O O . PRO A 1 86 ? -8.077 -1.915 -12.011 1.00 98.31 86 PRO A O 1
ATOM 673 N N . ALA A 1 87 ? -6.641 -3.315 -13.028 1.00 98.50 87 ALA A N 1
ATOM 674 C CA . ALA A 1 87 ? -6.708 -4.349 -11.990 1.00 98.50 87 ALA A CA 1
ATOM 675 C C . ALA A 1 87 ? -6.239 -3.858 -10.606 1.00 98.50 87 ALA A C 1
ATOM 677 O O . ALA A 1 87 ? -6.828 -4.227 -9.597 1.00 98.50 87 ALA A O 1
ATOM 678 N N . MET A 1 88 ? -5.239 -2.968 -10.535 1.00 98.69 88 MET A N 1
ATOM 679 C CA . MET A 1 88 ? -4.798 -2.394 -9.255 1.00 98.69 88 MET A CA 1
ATOM 680 C C . MET A 1 88 ? -5.841 -1.438 -8.685 1.00 98.69 88 MET A C 1
ATOM 682 O O . MET A 1 88 ? -6.097 -1.437 -7.483 1.00 98.69 88 MET A O 1
ATOM 686 N N . ILE A 1 89 ? -6.451 -0.627 -9.551 1.00 98.81 89 ILE A N 1
ATOM 687 C CA . ILE A 1 89 ? -7.520 0.287 -9.149 1.00 98.81 89 I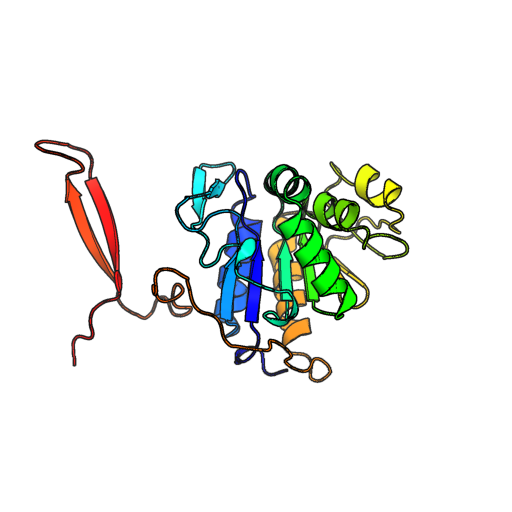LE A CA 1
ATOM 688 C C . ILE A 1 89 ? -8.768 -0.479 -8.705 1.00 98.81 89 ILE A C 1
ATOM 690 O O . ILE A 1 89 ? -9.409 -0.070 -7.739 1.00 98.81 89 ILE A O 1
ATOM 694 N N . GLU A 1 90 ? -9.107 -1.579 -9.378 1.00 98.81 90 GLU A N 1
ATOM 695 C CA . GLU A 1 90 ? -10.189 -2.473 -8.959 1.00 98.81 90 GLU A CA 1
ATOM 696 C C . GLU A 1 90 ? -9.898 -3.089 -7.597 1.00 98.81 90 GLU A C 1
ATOM 698 O O . GLU A 1 90 ? -10.695 -2.933 -6.680 1.00 98.81 90 GLU A O 1
ATOM 703 N N . PHE A 1 91 ? -8.713 -3.678 -7.431 1.00 98.81 91 PHE A N 1
ATOM 704 C CA . PHE A 1 91 ? -8.281 -4.277 -6.175 1.00 98.81 91 PHE A CA 1
ATOM 705 C C . PHE A 1 91 ? -8.406 -3.303 -4.995 1.00 98.81 91 PHE A C 1
ATOM 707 O O . PHE A 1 91 ? -9.011 -3.633 -3.980 1.00 98.81 91 PHE A O 1
ATOM 714 N N . VAL A 1 92 ? -7.899 -2.070 -5.128 1.00 98.81 92 VAL A N 1
ATOM 715 C CA . VAL A 1 92 ? -8.003 -1.055 -4.062 1.00 98.81 92 VAL A CA 1
ATOM 716 C C . VAL A 1 92 ? -9.458 -0.665 -3.779 1.00 98.81 92 VAL A C 1
ATOM 718 O O . VAL A 1 92 ? -9.822 -0.450 -2.623 1.00 98.81 92 VAL A O 1
ATOM 721 N N . ARG A 1 93 ? -10.305 -0.590 -4.809 1.00 98.81 93 ARG A N 1
ATOM 722 C CA . ARG A 1 93 ? -11.729 -0.272 -4.646 1.00 98.81 93 ARG A CA 1
ATOM 723 C C . ARG A 1 93 ? -12.488 -1.392 -3.938 1.00 98.81 93 ARG A C 1
ATOM 725 O O . ARG A 1 93 ? -13.292 -1.114 -3.054 1.00 98.81 93 ARG A O 1
ATOM 732 N N . GLU A 1 94 ? -12.218 -2.643 -4.296 1.00 98.56 94 GLU A N 1
ATOM 733 C CA . GLU A 1 94 ? -12.806 -3.814 -3.644 1.00 98.56 94 GLU A CA 1
ATOM 734 C C . GLU A 1 94 ? -12.355 -3.937 -2.184 1.00 98.56 94 GLU A C 1
ATOM 736 O O . GLU A 1 94 ? -13.172 -4.266 -1.325 1.00 98.56 94 GLU A O 1
ATOM 741 N N . MET A 1 95 ? -11.093 -3.611 -1.879 1.00 98.44 95 MET A N 1
ATOM 742 C CA . MET A 1 95 ? -10.603 -3.537 -0.498 1.00 98.44 95 MET A CA 1
ATOM 743 C C . MET A 1 95 ? -11.433 -2.549 0.335 1.00 98.44 95 MET A C 1
ATOM 745 O O . MET A 1 95 ? -11.855 -2.893 1.438 1.00 98.44 95 MET A O 1
ATOM 749 N N . ASP A 1 96 ? -11.732 -1.356 -0.196 1.00 98.31 96 ASP A N 1
ATOM 750 C CA . ASP A 1 96 ? -12.567 -0.365 0.502 1.00 98.31 96 ASP A CA 1
ATOM 751 C C . ASP A 1 96 ? -14.015 -0.842 0.648 1.00 98.31 96 ASP A C 1
ATOM 753 O O . ASP A 1 96 ? -14.591 -0.747 1.729 1.00 98.31 96 ASP A O 1
ATOM 757 N N . ALA A 1 97 ? -14.585 -1.430 -0.410 1.00 97.94 97 ALA A N 1
ATOM 758 C CA . ALA A 1 97 ? -15.944 -1.970 -0.395 1.00 97.94 97 ALA A CA 1
ATOM 759 C C . ALA A 1 97 ? -16.130 -3.087 0.649 1.00 97.94 97 ALA A C 1
ATOM 761 O O . ALA A 1 97 ? -17.217 -3.250 1.202 1.00 97.94 97 ALA A O 1
ATOM 762 N N . GLN A 1 98 ? -15.066 -3.838 0.939 1.00 95.88 98 GLN A N 1
ATOM 763 C CA . GLN A 1 98 ? -15.027 -4.866 1.980 1.00 95.88 98 GLN A CA 1
ATOM 764 C C . GLN A 1 98 ? -14.641 -4.319 3.367 1.00 95.88 98 GLN A C 1
ATOM 766 O O . GLN A 1 98 ? -14.528 -5.092 4.317 1.00 95.88 98 GLN A O 1
ATOM 771 N N . GLY A 1 99 ? -14.404 -3.010 3.501 1.00 95.81 99 GLY A N 1
ATOM 772 C CA . GLY A 1 99 ? -13.963 -2.385 4.748 1.00 95.81 99 GLY A CA 1
ATOM 773 C C . GLY A 1 99 ? -12.552 -2.794 5.182 1.00 95.81 99 GLY A C 1
ATOM 774 O O . GLY A 1 99 ? -12.211 -2.652 6.357 1.00 95.81 99 GLY A O 1
ATOM 775 N N . ARG A 1 100 ? -11.728 -3.315 4.263 1.00 96.69 100 ARG A N 1
ATOM 776 C CA . ARG A 1 100 ? -10.333 -3.683 4.535 1.00 96.69 100 ARG A CA 1
ATOM 777 C C . ARG A 1 100 ? -9.480 -2.442 4.709 1.00 96.69 100 ARG A C 1
ATOM 779 O O . ARG A 1 100 ? -9.774 -1.383 4.150 1.00 96.69 100 ARG A O 1
ATOM 786 N N . LEU A 1 101 ? -8.400 -2.583 5.471 1.00 98.19 101 LEU A N 1
ATOM 787 C CA . LEU A 1 101 ? -7.500 -1.470 5.734 1.00 98.19 101 LEU A CA 1
ATOM 788 C C . LEU A 1 101 ? -6.783 -1.042 4.446 1.00 98.19 101 LEU A C 1
ATOM 790 O O . LEU A 1 101 ? -6.133 -1.849 3.785 1.00 98.19 101 LEU A O 1
ATOM 794 N N . ILE A 1 102 ? -6.836 0.247 4.131 1.00 98.88 102 ILE A N 1
ATOM 795 C CA . ILE A 1 102 ? -6.067 0.867 3.052 1.00 98.88 102 ILE A CA 1
ATOM 796 C C . ILE A 1 102 ? -5.147 1.909 3.674 1.00 98.88 102 ILE A C 1
ATOM 798 O O . ILE A 1 102 ? -5.602 2.898 4.243 1.00 98.88 102 ILE A O 1
ATOM 802 N N . ALA A 1 103 ? -3.842 1.705 3.552 1.00 98.88 103 ALA A N 1
ATOM 803 C CA . ALA A 1 103 ? -2.831 2.623 4.046 1.00 98.88 103 ALA A CA 1
ATOM 804 C C . ALA A 1 103 ? -2.091 3.260 2.863 1.00 98.88 103 ALA A C 1
ATOM 806 O O . ALA A 1 103 ? -1.367 2.577 2.146 1.00 98.88 103 ALA A O 1
ATOM 807 N N . ALA A 1 104 ? -2.248 4.562 2.644 1.00 98.94 104 ALA A N 1
ATOM 808 C CA . ALA A 1 104 ? -1.699 5.262 1.483 1.00 98.94 104 ALA A CA 1
ATOM 809 C C . ALA A 1 104 ? -0.851 6.469 1.901 1.00 98.94 104 ALA A C 1
ATOM 811 O O . ALA A 1 104 ? -1.262 7.270 2.734 1.00 98.94 104 ALA A O 1
ATOM 812 N N . ILE A 1 105 ? 0.330 6.634 1.311 1.00 98.88 105 ILE A N 1
ATOM 813 C CA . ILE A 1 105 ? 1.253 7.719 1.671 1.00 98.88 105 ILE A CA 1
ATOM 814 C C . ILE A 1 105 ? 1.687 8.536 0.452 1.00 98.88 105 ILE A C 1
ATOM 816 O O . ILE A 1 105 ? 1.835 8.017 -0.656 1.00 98.88 105 ILE A O 1
ATOM 820 N N . CYS A 1 106 ? 1.911 9.837 0.655 1.00 98.44 106 CYS A N 1
ATOM 821 C CA . CYS A 1 106 ? 2.521 10.721 -0.335 1.00 98.44 106 CYS A CA 1
ATOM 822 C C . CYS A 1 106 ? 1.675 10.826 -1.617 1.00 98.44 106 CYS A C 1
ATOM 824 O O . CYS A 1 106 ? 0.542 11.307 -1.555 1.00 98.44 106 CYS A O 1
ATOM 826 N N . HIS A 1 107 ? 2.192 10.410 -2.776 1.00 98.69 107 HIS A N 1
ATOM 827 C CA . HIS A 1 107 ? 1.473 10.467 -4.058 1.00 98.69 107 HIS A CA 1
ATOM 828 C C . HIS A 1 107 ? 0.387 9.386 -4.189 1.00 98.69 107 HIS A C 1
ATOM 830 O O . HIS A 1 107 ? -0.398 9.418 -5.136 1.00 98.69 107 HIS A O 1
ATOM 836 N N . ALA A 1 108 ? 0.302 8.434 -3.253 1.00 98.75 108 ALA A N 1
ATOM 837 C CA . ALA A 1 108 ? -0.697 7.367 -3.286 1.00 98.75 108 ALA A CA 1
ATOM 838 C C . ALA A 1 108 ? -2.147 7.884 -3.242 1.00 98.75 108 ALA A C 1
ATOM 840 O O . ALA A 1 108 ? -3.063 7.168 -3.644 1.00 98.75 108 ALA A O 1
ATOM 841 N N . GLY A 1 109 ? -2.362 9.149 -2.855 1.00 98.31 109 GLY A N 1
ATOM 842 C CA . GLY A 1 109 ? -3.650 9.831 -3.002 1.00 98.31 109 GLY A CA 1
ATOM 843 C C . GLY A 1 109 ? -4.221 9.770 -4.428 1.00 98.31 109 GLY A C 1
ATOM 844 O O . GLY A 1 109 ? -5.436 9.679 -4.587 1.00 98.31 109 GLY A O 1
ATOM 845 N N . LEU A 1 110 ? -3.372 9.702 -5.463 1.00 98.81 110 LEU A N 1
ATOM 846 C CA . LEU A 1 110 ? -3.802 9.512 -6.856 1.00 98.81 110 LEU A CA 1
ATOM 847 C C . LEU A 1 110 ? -4.514 8.173 -7.083 1.00 98.81 110 LEU A C 1
ATOM 849 O O . LEU A 1 110 ? -5.454 8.098 -7.879 1.00 98.81 110 LEU A O 1
ATOM 853 N N . VAL A 1 111 ? -4.074 7.119 -6.388 1.00 98.88 111 VAL A N 1
ATOM 854 C CA . VAL A 1 111 ? -4.696 5.792 -6.447 1.00 98.88 111 VAL A CA 1
ATOM 855 C C . VAL A 1 111 ? -6.056 5.838 -5.762 1.00 98.88 111 VAL A C 1
ATOM 857 O O . VAL A 1 111 ? -7.029 5.385 -6.353 1.00 98.88 111 VAL A O 1
ATOM 860 N N . LEU A 1 112 ? -6.161 6.471 -4.587 1.00 98.81 112 LEU A N 1
ATOM 861 C CA . LEU A 1 112 ? -7.444 6.637 -3.887 1.00 98.81 112 LEU A CA 1
ATOM 862 C C . LEU A 1 112 ? -8.451 7.452 -4.715 1.00 98.81 112 LEU A C 1
ATOM 864 O O . LEU A 1 112 ? -9.627 7.097 -4.804 1.00 98.81 112 LEU A O 1
ATOM 868 N N . ALA A 1 113 ? -7.980 8.525 -5.357 1.00 98.69 113 ALA A N 1
ATOM 869 C CA . ALA A 1 113 ? -8.780 9.344 -6.261 1.00 98.69 113 ALA A CA 1
ATOM 870 C C . ALA A 1 113 ? -9.271 8.534 -7.473 1.00 98.69 113 ALA A C 1
ATOM 872 O O . ALA A 1 113 ? -10.453 8.574 -7.809 1.00 98.69 113 ALA A O 1
ATOM 873 N N . SER A 1 114 ? -8.382 7.757 -8.099 1.00 98.75 114 SER A N 1
ATOM 874 C CA . SER A 1 114 ? -8.704 6.957 -9.291 1.00 98.75 114 SER A CA 1
ATOM 875 C C . SER A 1 114 ? -9.576 5.736 -8.967 1.00 98.75 114 SER A C 1
ATOM 877 O O . SER A 1 114 ? -10.415 5.360 -9.778 1.00 98.75 114 SER A O 1
ATOM 879 N N . ALA A 1 115 ? -9.446 5.168 -7.765 1.00 98.75 115 ALA A N 1
ATOM 880 C CA . ALA A 1 115 ? -10.349 4.149 -7.226 1.00 98.75 115 ALA A CA 1
ATOM 881 C C . ALA A 1 115 ? -11.717 4.712 -6.811 1.00 98.75 115 ALA A C 1
ATOM 883 O O . ALA A 1 115 ? -12.621 3.937 -6.519 1.00 98.75 115 ALA A O 1
ATOM 884 N N . GLN A 1 116 ? -11.885 6.041 -6.832 1.00 98.44 116 GLN A N 1
ATOM 885 C CA . GLN A 1 116 ? -13.109 6.756 -6.461 1.00 98.44 116 GLN A CA 1
ATOM 886 C C . GLN A 1 116 ? -13.538 6.565 -4.998 1.00 98.44 116 GLN A C 1
ATOM 888 O O . GLN A 1 116 ? -14.702 6.775 -4.663 1.00 98.44 116 GLN A O 1
ATOM 893 N N . ILE A 1 117 ? -12.591 6.250 -4.111 1.00 98.62 117 ILE A N 1
ATOM 894 C CA . ILE A 1 117 ? -12.851 6.021 -2.679 1.00 98.62 117 ILE A CA 1
ATOM 895 C C . ILE A 1 117 ? -12.543 7.245 -1.803 1.00 98.62 117 ILE A C 1
ATOM 897 O O . ILE A 1 117 ? -12.703 7.212 -0.589 1.00 98.62 117 ILE A O 1
ATOM 901 N N . ALA A 1 118 ? -12.090 8.348 -2.406 1.00 98.50 118 ALA A N 1
ATOM 902 C CA . ALA A 1 118 ? -11.709 9.563 -1.685 1.00 98.50 118 ALA A CA 1
ATOM 903 C C . ALA A 1 118 ? -12.905 10.438 -1.257 1.00 98.50 118 ALA A C 1
ATOM 905 O O . ALA A 1 118 ? -12.787 11.269 -0.356 1.00 98.50 118 ALA A O 1
ATOM 906 N N . ARG A 1 119 ? -14.061 10.280 -1.911 1.00 98.31 119 ARG A N 1
ATOM 907 C CA . ARG A 1 119 ? -15.218 11.167 -1.748 1.00 98.31 119 ARG A CA 1
ATOM 908 C C . ARG A 1 119 ? -15.759 11.137 -0.317 1.00 98.31 119 ARG A C 1
ATOM 910 O O . ARG A 1 119 ? -16.057 10.074 0.210 1.00 98.31 119 ARG A O 1
ATOM 917 N N . ASN A 1 120 ? -15.956 12.318 0.268 1.00 97.94 120 ASN A N 1
ATOM 918 C CA . ASN A 1 120 ? -16.435 12.535 1.638 1.00 97.94 120 ASN A CA 1
ATOM 919 C C . ASN A 1 120 ? -15.532 11.952 2.742 1.00 97.94 120 ASN A C 1
ATOM 921 O O . ASN A 1 120 ? -15.940 11.940 3.901 1.00 97.94 120 ASN A O 1
ATOM 925 N N . ARG A 1 121 ? -14.310 11.513 2.414 1.00 98.38 121 ARG A N 1
ATOM 926 C CA . ARG A 1 121 ? -13.333 11.010 3.388 1.00 98.38 121 ARG A CA 1
ATOM 927 C C . ARG A 1 121 ? -12.412 12.128 3.862 1.00 98.38 121 ARG A C 1
ATOM 929 O O . ARG A 1 121 ? -12.029 12.989 3.068 1.00 98.38 121 ARG A O 1
ATOM 936 N N . LYS A 1 122 ? -12.037 12.125 5.142 1.00 98.75 122 LYS A N 1
ATOM 937 C CA . LYS A 1 122 ? -10.966 12.979 5.676 1.00 98.75 122 LYS A CA 1
ATOM 938 C C . LYS A 1 122 ? -9.630 12.348 5.293 1.00 98.75 122 LYS A C 1
ATOM 940 O O . LYS A 1 122 ? -9.312 11.269 5.774 1.00 98.75 122 LYS A O 1
ATOM 945 N N . LEU A 1 123 ? -8.846 13.008 4.440 1.00 98.75 123 LEU A N 1
ATOM 946 C CA . LEU A 1 123 ? -7.587 12.459 3.915 1.00 98.75 123 LEU A CA 1
ATOM 947 C C . LEU A 1 123 ? -6.455 13.487 3.968 1.00 98.75 123 LEU A C 1
ATOM 949 O O . LEU A 1 123 ? -6.689 14.695 3.945 1.00 98.75 123 LEU A O 1
ATOM 953 N N . THR A 1 124 ? -5.221 12.997 3.976 1.00 98.81 124 THR A N 1
ATOM 954 C CA . THR A 1 124 ? -4.007 13.785 3.737 1.00 98.81 124 THR A CA 1
ATOM 955 C C . THR A 1 124 ? -3.202 13.164 2.592 1.00 98.81 124 THR A C 1
ATOM 957 O O . THR A 1 124 ? -3.431 12.020 2.201 1.00 98.81 124 THR A O 1
ATOM 960 N N . CYS A 1 125 ? -2.283 13.920 2.004 1.00 98.62 125 CYS A N 1
ATOM 961 C CA . CYS A 1 125 ? -1.344 13.447 0.984 1.00 98.62 125 CYS A CA 1
ATOM 962 C C . CYS A 1 125 ? -0.198 14.454 0.836 1.00 98.62 125 CYS A C 1
ATOM 964 O O . CYS A 1 125 ? -0.212 15.523 1.458 1.00 98.62 125 CYS A O 1
ATOM 966 N N . VAL A 1 126 ? 0.799 14.132 0.009 1.00 98.25 126 VAL A N 1
ATOM 967 C CA . VAL A 1 126 ? 1.812 15.129 -0.356 1.00 98.25 126 VAL A CA 1
ATOM 968 C C . VAL A 1 126 ? 1.148 16.294 -1.092 1.00 98.25 126 VAL A C 1
ATOM 970 O O . VAL A 1 126 ? 0.240 16.104 -1.902 1.00 98.25 126 VAL A O 1
ATOM 973 N N . SER A 1 127 ? 1.645 17.508 -0.865 1.00 97.69 127 SER A N 1
ATOM 974 C CA . SER A 1 127 ? 1.091 18.728 -1.462 1.00 97.69 127 SER A CA 1
ATOM 975 C C . SER A 1 127 ? 0.998 18.697 -2.993 1.00 97.69 127 SER A C 1
ATOM 977 O O . SER A 1 127 ? 0.130 19.359 -3.551 1.00 97.69 127 SER A O 1
ATOM 979 N N . LEU A 1 128 ? 1.849 17.912 -3.664 1.00 97.69 128 LEU A N 1
ATOM 980 C CA . LEU A 1 128 ? 1.912 17.799 -5.125 1.00 97.69 128 LEU A CA 1
ATOM 981 C C . LEU A 1 128 ? 0.661 17.178 -5.763 1.00 97.69 128 LEU A C 1
ATOM 983 O O . LEU A 1 128 ? 0.402 17.453 -6.927 1.00 97.69 128 LEU A O 1
ATOM 987 N N . VAL A 1 129 ? -0.102 16.367 -5.023 1.00 98.06 129 VAL A N 1
ATOM 988 C CA . VAL A 1 129 ? -1.326 15.699 -5.520 1.00 98.06 129 VAL A CA 1
ATOM 989 C C . VAL A 1 129 ? -2.566 16.101 -4.721 1.00 98.06 129 VAL A C 1
ATOM 991 O O . VAL A 1 129 ? -3.625 15.480 -4.821 1.00 98.06 129 VAL A O 1
ATOM 994 N N . LYS A 1 130 ? -2.435 17.144 -3.895 1.00 98.25 130 LYS A N 1
ATOM 995 C CA . LYS A 1 130 ? -3.509 17.657 -3.041 1.00 98.25 130 LYS A CA 1
ATOM 996 C C . LYS A 1 130 ? -4.752 17.996 -3.857 1.00 98.25 130 LYS A C 1
ATOM 998 O O . LYS A 1 130 ? -5.856 17.626 -3.462 1.00 98.25 130 LYS A O 1
ATOM 1003 N N . ASP A 1 131 ? -4.573 18.692 -4.975 1.00 98.62 131 ASP A N 1
ATOM 1004 C CA . ASP A 1 131 ? -5.695 19.158 -5.784 1.00 98.62 131 ASP A CA 1
ATOM 1005 C C . ASP A 1 131 ? -6.417 17.986 -6.463 1.00 98.62 131 ASP A C 1
ATOM 1007 O O . ASP A 1 131 ? -7.643 17.987 -6.502 1.00 98.62 131 ASP A O 1
ATOM 1011 N N . ASP A 1 132 ? -5.710 16.934 -6.898 1.00 98.44 132 ASP A N 1
ATOM 1012 C CA . ASP A 1 132 ? -6.331 15.689 -7.375 1.00 98.44 132 ASP A CA 1
ATOM 1013 C C . ASP A 1 132 ? -7.226 15.051 -6.304 1.00 98.44 132 ASP A C 1
ATOM 1015 O O . ASP A 1 132 ? -8.362 14.660 -6.582 1.00 98.44 132 ASP A O 1
ATOM 1019 N N . VAL A 1 133 ? -6.732 14.970 -5.065 1.00 98.50 133 VAL A N 1
ATOM 1020 C CA . VAL A 1 133 ? -7.463 14.382 -3.934 1.00 98.50 133 VAL A CA 1
ATOM 1021 C C . VAL A 1 133 ? -8.690 15.225 -3.563 1.00 98.50 133 VAL A C 1
ATOM 1023 O O . VAL A 1 133 ? -9.772 14.674 -3.350 1.00 98.50 133 VAL A O 1
ATOM 1026 N N . ILE A 1 134 ? -8.567 16.557 -3.555 1.00 98.75 134 ILE A N 1
ATOM 1027 C CA . ILE A 1 134 ? -9.697 17.476 -3.336 1.00 98.75 134 ILE A CA 1
ATOM 1028 C C . ILE A 1 134 ? -10.726 17.353 -4.464 1.00 98.75 134 ILE A C 1
ATOM 1030 O O . ILE A 1 134 ? -11.920 17.231 -4.195 1.00 98.75 134 ILE A O 1
ATOM 1034 N N . ASN A 1 135 ? -10.282 17.326 -5.721 1.00 98.75 135 ASN A N 1
ATOM 1035 C CA . ASN A 1 135 ? -11.160 17.201 -6.886 1.00 98.75 135 ASN A CA 1
ATOM 1036 C C . ASN A 1 135 ? -11.891 15.848 -6.923 1.00 98.75 135 ASN A C 1
ATOM 1038 O O . ASN A 1 135 ? -13.013 15.764 -7.425 1.00 98.75 135 ASN A O 1
ATOM 1042 N N . ALA A 1 136 ? -11.306 14.800 -6.335 1.00 98.56 136 ALA A N 1
ATOM 1043 C CA . ALA A 1 136 ? -11.968 13.514 -6.117 1.00 98.56 136 ALA A CA 1
ATOM 1044 C C . ALA A 1 136 ? -13.030 13.543 -4.994 1.00 98.56 136 ALA A C 1
ATOM 1046 O O . ALA A 1 136 ? -13.764 12.568 -4.810 1.00 98.56 136 ALA A O 1
ATOM 1047 N N . GLY A 1 137 ? -13.160 14.663 -4.276 1.00 98.50 137 GLY A N 1
ATOM 1048 C CA . GLY A 1 137 ? -14.182 14.909 -3.259 1.00 98.50 137 GLY A CA 1
ATOM 1049 C C . GLY A 1 137 ? -13.731 14.658 -1.821 1.00 98.50 137 GLY A C 1
ATOM 1050 O O . GLY A 1 137 ? -14.593 14.488 -0.959 1.00 98.50 137 GLY A O 1
ATOM 1051 N N . ALA A 1 138 ? -12.426 14.587 -1.552 1.00 98.56 138 ALA A N 1
ATOM 1052 C CA . ALA A 1 138 ? -11.915 14.414 -0.196 1.00 98.56 138 ALA A CA 1
ATOM 1053 C C . ALA A 1 138 ? -11.988 15.703 0.633 1.00 98.56 138 ALA A C 1
ATOM 1055 O O . ALA A 1 138 ? -11.727 16.805 0.146 1.00 98.56 138 ALA A O 1
ATOM 1056 N N . ASN A 1 139 ? -12.214 15.539 1.934 1.00 98.62 139 ASN A N 1
ATOM 1057 C CA . ASN A 1 139 ? -12.012 16.572 2.942 1.00 98.62 139 ASN A CA 1
ATOM 1058 C C . ASN A 1 139 ? -10.521 16.608 3.310 1.00 98.62 139 ASN A C 1
ATOM 1060 O O . ASN A 1 139 ? -10.098 16.018 4.307 1.00 98.62 139 ASN A O 1
ATOM 1064 N N . TYR A 1 140 ? -9.709 17.244 2.460 1.00 98.56 140 TYR A N 1
ATOM 1065 C CA . TYR A 1 140 ? -8.263 17.316 2.671 1.00 98.56 140 TYR A CA 1
ATOM 1066 C C . TYR A 1 140 ? -7.912 18.068 3.961 1.00 98.56 140 TYR A C 1
ATOM 1068 O O . TYR A 1 140 ? -8.368 19.195 4.176 1.00 98.56 140 TYR A O 1
ATOM 1076 N N . VAL A 1 141 ? -7.014 17.495 4.761 1.00 98.31 141 VAL A N 1
ATOM 1077 C CA . VAL A 1 141 ? -6.340 18.190 5.862 1.00 98.31 141 VAL A CA 1
ATOM 1078 C C . VAL A 1 141 ? -4.826 18.096 5.727 1.00 98.31 141 VAL A C 1
ATOM 1080 O O . VAL A 1 141 ? -4.288 17.114 5.231 1.00 98.31 141 VAL A O 1
ATOM 1083 N N . ASN A 1 142 ? -4.128 19.130 6.191 1.00 98.06 142 ASN A N 1
ATOM 1084 C CA . ASN A 1 142 ? -2.669 19.172 6.188 1.00 98.06 142 ASN A CA 1
ATOM 1085 C C . ASN A 1 142 ? -2.109 18.624 7.510 1.00 98.06 142 ASN A C 1
ATOM 1087 O O . ASN A 1 142 ? -1.626 19.386 8.345 1.00 98.06 142 ASN A O 1
ATOM 1091 N N . GLU A 1 143 ? -2.240 17.315 7.710 1.00 98.06 143 GLU A N 1
ATOM 1092 C CA . GLU A 1 143 ? -1.759 16.593 8.894 1.00 98.06 143 GLU A CA 1
ATOM 1093 C C . GLU A 1 143 ? -0.840 15.447 8.443 1.00 98.06 143 GLU A C 1
ATOM 1095 O O . GLU A 1 143 ? -1.110 14.818 7.419 1.00 98.06 143 GLU A O 1
ATOM 1100 N N . GLY A 1 144 ? 0.227 15.152 9.197 1.00 97.75 144 GLY A N 1
ATOM 1101 C CA . GLY A 1 144 ? 1.189 14.091 8.843 1.00 97.75 144 GLY A CA 1
ATOM 1102 C C . GLY A 1 144 ? 0.608 12.672 8.917 1.00 97.75 144 GLY A C 1
ATOM 1103 O O . GLY A 1 144 ? 1.137 11.741 8.312 1.00 97.75 144 GLY A O 1
ATOM 1104 N N . LEU A 1 145 ? -0.509 12.498 9.624 1.00 98.75 145 LEU A N 1
ATOM 1105 C CA . LEU A 1 145 ? -1.255 11.249 9.709 1.00 98.75 145 LEU A CA 1
ATOM 1106 C C . LEU A 1 145 ? -2.745 11.561 9.818 1.00 98.75 145 LEU A C 1
ATOM 1108 O O . LEU A 1 145 ? -3.148 12.355 10.663 1.00 98.75 145 LEU A O 1
ATOM 1112 N N . VAL A 1 146 ? -3.560 10.890 9.010 1.00 98.81 146 VAL A N 1
ATOM 1113 C CA . VAL A 1 146 ? -5.020 10.934 9.101 1.00 98.81 146 VAL A CA 1
ATOM 1114 C C . VAL A 1 146 ? -5.553 9.512 9.080 1.00 98.81 146 VAL A C 1
ATOM 1116 O O . VAL A 1 146 ? -5.160 8.715 8.233 1.00 98.81 146 VAL A O 1
ATOM 1119 N N . ILE A 1 147 ? -6.455 9.205 10.007 1.00 98.62 147 ILE A N 1
ATOM 1120 C CA . ILE A 1 147 ? -7.183 7.938 10.059 1.00 98.62 147 ILE A CA 1
ATOM 1121 C C . ILE A 1 147 ? -8.662 8.272 9.909 1.00 98.62 147 ILE A C 1
ATOM 1123 O O . ILE A 1 147 ? -9.203 9.038 10.708 1.00 98.62 147 ILE A O 1
ATOM 1127 N N . ASP A 1 148 ? -9.298 7.711 8.890 1.00 98.44 148 ASP A N 1
ATOM 1128 C CA . ASP A 1 148 ? -10.723 7.867 8.631 1.00 98.44 148 ASP A CA 1
ATOM 1129 C C . ASP A 1 148 ? -11.331 6.509 8.267 1.00 98.44 148 ASP A C 1
ATOM 1131 O O . ASP A 1 148 ? -11.108 5.981 7.174 1.00 98.44 148 ASP A O 1
ATOM 1135 N N . HIS A 1 149 ? -12.080 5.920 9.202 1.00 95.94 149 HIS A N 1
ATOM 1136 C CA . HIS A 1 149 ? -12.579 4.544 9.128 1.00 95.94 149 HIS A CA 1
ATOM 1137 C C . HIS A 1 149 ? -11.461 3.527 8.816 1.00 95.94 149 HIS A C 1
ATOM 1139 O O . HIS A 1 149 ? -10.548 3.343 9.616 1.00 95.94 149 HIS A O 1
ATOM 1145 N N . ASN A 1 150 ? -11.537 2.850 7.669 1.00 97.12 150 ASN A N 1
ATOM 1146 C CA . ASN A 1 150 ? -10.575 1.863 7.178 1.00 97.12 150 ASN A CA 1
ATOM 1147 C C . ASN A 1 150 ? -9.452 2.471 6.315 1.00 97.12 150 ASN A C 1
ATOM 1149 O O . ASN A 1 150 ? -8.651 1.718 5.771 1.00 97.12 150 ASN A O 1
ATOM 1153 N N . ILE A 1 151 ? -9.381 3.798 6.153 1.00 98.69 151 ILE A N 1
ATOM 1154 C CA . ILE A 1 151 ? -8.328 4.454 5.367 1.00 98.69 151 ILE A CA 1
ATOM 1155 C C . ILE A 1 151 ? -7.371 5.207 6.295 1.00 98.69 151 ILE A C 1
ATOM 1157 O O . ILE A 1 151 ? -7.774 6.094 7.048 1.00 98.69 151 ILE A O 1
ATOM 1161 N N . ILE A 1 152 ? -6.082 4.885 6.196 1.00 98.88 152 ILE A N 1
ATOM 1162 C CA . ILE A 1 152 ? -4.980 5.610 6.831 1.00 98.88 152 ILE A CA 1
ATOM 1163 C C . ILE A 1 152 ? -4.206 6.342 5.737 1.00 98.88 152 ILE A C 1
ATOM 1165 O O . ILE A 1 152 ? -3.734 5.722 4.786 1.00 98.88 152 ILE A O 1
ATOM 1169 N N . THR A 1 153 ? -4.037 7.655 5.876 1.00 98.94 153 THR A N 1
ATOM 1170 C CA . THR A 1 153 ? -3.234 8.459 4.950 1.00 98.94 153 THR A CA 1
ATOM 1171 C C . THR A 1 153 ? -2.119 9.234 5.634 1.00 98.94 153 THR A C 1
ATOM 1173 O O . THR A 1 153 ? -2.221 9.589 6.808 1.00 98.94 153 THR A O 1
ATOM 1176 N N . SER A 1 154 ? -1.035 9.486 4.900 1.00 98.75 154 SER A N 1
ATOM 1177 C CA . SER A 1 154 ? 0.138 10.224 5.379 1.00 98.75 154 SER A CA 1
ATOM 1178 C C . SER A 1 154 ? 0.819 11.000 4.240 1.00 98.75 154 SER A C 1
ATOM 1180 O O . SER A 1 154 ? 0.547 10.740 3.063 1.00 98.75 154 SER A O 1
ATOM 1182 N N . GLN A 1 155 ? 1.664 11.990 4.547 1.00 98.31 155 GLN A N 1
ATOM 1183 C CA . GLN A 1 155 ? 2.132 12.960 3.548 1.00 98.31 155 GLN A CA 1
ATOM 1184 C C . GLN A 1 155 ? 3.514 12.649 2.990 1.00 98.31 155 GLN A C 1
ATOM 1186 O O . GLN A 1 155 ? 3.718 12.764 1.783 1.00 98.31 155 GLN A O 1
ATOM 1191 N N . LEU A 1 156 ? 4.477 12.331 3.851 1.00 97.56 156 LEU A N 1
ATOM 1192 C CA . LEU A 1 156 ? 5.895 12.352 3.500 1.00 97.56 156 LEU A CA 1
ATOM 1193 C C . LEU A 1 156 ? 6.658 11.191 4.151 1.00 97.56 156 LEU A C 1
ATOM 1195 O O . LEU A 1 156 ? 6.225 10.661 5.172 1.00 97.56 156 LEU A O 1
ATOM 1199 N N . PRO A 1 157 ? 7.865 10.850 3.660 1.00 97.81 157 PRO A N 1
ATOM 1200 C CA . P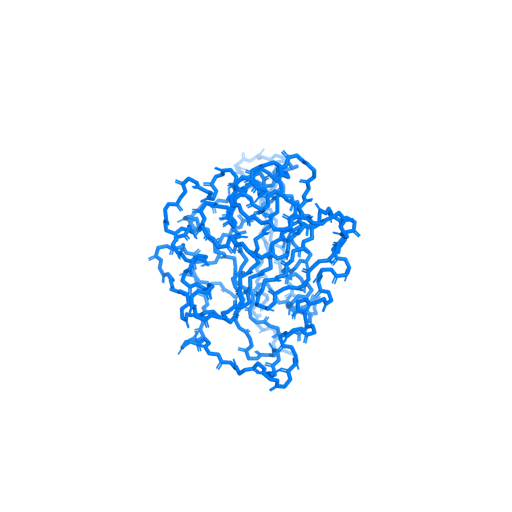RO A 1 157 ? 8.717 9.851 4.307 1.00 97.81 157 PRO A CA 1
ATOM 1201 C C . PRO A 1 157 ? 9.017 10.142 5.786 1.00 97.81 157 PRO A C 1
ATOM 1203 O O . PRO A 1 157 ? 9.230 9.216 6.563 1.00 97.81 157 PRO A O 1
ATOM 1206 N N . SER A 1 158 ? 9.022 11.417 6.196 1.00 98.00 158 SER A N 1
ATOM 1207 C CA . SER A 1 158 ? 9.198 11.819 7.599 1.00 98.00 158 SER A CA 1
ATOM 1208 C C . SER A 1 158 ? 8.095 11.305 8.524 1.00 98.00 158 SER A C 1
ATOM 1210 O O . SER A 1 158 ? 8.321 11.181 9.725 1.00 98.00 158 SER A O 1
ATOM 1212 N N . ASP A 1 159 ? 6.929 10.978 7.972 1.00 98.38 159 ASP A N 1
ATOM 1213 C CA . ASP A 1 159 ? 5.757 10.532 8.718 1.00 98.38 159 ASP A CA 1
ATOM 1214 C C . ASP A 1 159 ? 5.704 9.000 8.859 1.00 98.38 159 ASP A C 1
ATOM 1216 O O . ASP A 1 159 ? 4.849 8.463 9.564 1.00 98.38 159 ASP A O 1
ATOM 1220 N N . LEU A 1 160 ? 6.638 8.266 8.239 1.00 98.38 160 LEU A N 1
ATOM 1221 C CA . LEU A 1 160 ? 6.699 6.801 8.295 1.00 98.38 160 LEU A CA 1
ATOM 1222 C C . LEU A 1 160 ? 6.665 6.210 9.714 1.00 98.38 160 LEU A C 1
ATOM 1224 O O . LEU A 1 160 ? 5.989 5.191 9.883 1.00 98.38 160 LEU A O 1
ATOM 1228 N N . PRO A 1 161 ? 7.301 6.810 10.744 1.00 97.94 161 PRO A N 1
ATOM 1229 C CA . PRO A 1 161 ? 7.186 6.303 12.109 1.00 97.94 161 PRO A CA 1
ATOM 1230 C C . PRO A 1 161 ? 5.742 6.299 12.627 1.00 97.94 161 PRO A C 1
ATOM 1232 O O . PRO A 1 161 ? 5.302 5.303 13.206 1.00 97.94 161 PRO A O 1
ATOM 1235 N N . VAL A 1 162 ? 4.983 7.378 12.394 1.00 98.31 162 VAL A N 1
ATOM 1236 C CA . VAL A 1 162 ? 3.583 7.474 12.845 1.00 98.31 162 VAL A CA 1
ATOM 1237 C C . VAL A 1 162 ? 2.646 6.677 11.940 1.00 98.31 162 VAL A C 1
ATOM 1239 O O . VAL A 1 162 ? 1.746 6.011 12.444 1.00 98.31 162 VAL A O 1
ATOM 1242 N N . PHE A 1 163 ? 2.905 6.654 10.631 1.00 98.75 163 PHE A N 1
ATOM 1243 C CA . PHE A 1 163 ? 2.159 5.867 9.650 1.00 98.75 163 PHE A CA 1
ATOM 1244 C C . PHE A 1 163 ? 2.285 4.362 9.910 1.00 98.75 163 PHE A C 1
ATOM 1246 O O . PHE A 1 163 ? 1.283 3.672 10.071 1.00 98.75 163 PHE A O 1
ATOM 1253 N N . GLY A 1 164 ? 3.513 3.852 10.042 1.00 98.19 164 GLY A N 1
ATOM 1254 C CA . GLY A 1 164 ? 3.763 2.441 10.331 1.00 98.19 164 GLY A CA 1
ATOM 1255 C C . GLY A 1 164 ? 3.183 2.008 11.676 1.00 98.19 164 GLY A C 1
ATOM 1256 O O . GLY A 1 164 ? 2.586 0.936 11.764 1.00 98.19 164 GLY A O 1
ATOM 1257 N N . LYS A 1 165 ? 3.297 2.854 12.712 1.00 97.75 165 LYS A N 1
ATOM 1258 C CA . LYS A 1 165 ? 2.660 2.597 14.009 1.00 97.75 165 LYS A CA 1
ATOM 1259 C C . LYS A 1 165 ? 1.139 2.500 13.875 1.00 97.75 165 LYS A C 1
ATOM 1261 O O . LYS A 1 165 ? 0.564 1.550 14.388 1.00 97.75 165 LYS A O 1
ATOM 1266 N N . ALA A 1 166 ? 0.506 3.430 13.160 1.00 98.38 166 ALA A N 1
ATOM 1267 C CA . ALA A 1 166 ? -0.943 3.444 12.984 1.00 98.38 166 ALA A CA 1
ATOM 1268 C C . ALA A 1 166 ? -1.468 2.185 12.278 1.00 98.38 166 ALA A C 1
ATOM 1270 O O . ALA A 1 166 ? -2.491 1.644 12.687 1.00 98.38 166 ALA A O 1
ATOM 1271 N N . ILE A 1 167 ? -0.752 1.679 11.267 1.00 98.25 167 ILE A N 1
ATOM 1272 C CA . ILE A 1 167 ? -1.120 0.427 10.583 1.00 98.25 167 ILE A CA 1
ATOM 1273 C C . ILE A 1 167 ? -1.025 -0.762 11.550 1.00 98.25 167 ILE A C 1
ATOM 1275 O O . ILE A 1 167 ? -1.947 -1.573 11.618 1.00 98.25 167 ILE A O 1
ATOM 1279 N N . VAL A 1 168 ? 0.069 -0.861 12.316 1.00 97.38 168 VAL A N 1
ATOM 1280 C CA . VAL A 1 168 ? 0.253 -1.934 13.309 1.00 97.38 168 VAL A CA 1
ATOM 1281 C C . VAL A 1 168 ? -0.836 -1.881 14.378 1.00 97.38 168 VAL A C 1
ATOM 1283 O O . VAL A 1 168 ? -1.434 -2.912 14.676 1.00 97.38 168 VAL A O 1
ATOM 1286 N N . ASP A 1 169 ? -1.118 -0.698 14.925 1.00 96.62 169 ASP A N 1
ATOM 1287 C CA . ASP A 1 169 ? -2.155 -0.506 15.941 1.00 96.62 169 ASP A CA 1
ATOM 1288 C C . ASP A 1 169 ? -3.537 -0.899 15.399 1.00 96.62 169 ASP A C 1
ATOM 1290 O O . ASP A 1 169 ? -4.279 -1.610 16.075 1.00 96.62 169 ASP A O 1
ATOM 1294 N N . TYR A 1 170 ? -3.863 -0.493 14.164 1.00 96.19 170 TYR A N 1
ATOM 1295 C CA . TYR A 1 170 ? -5.130 -0.839 13.517 1.00 96.19 170 TYR A CA 1
ATOM 1296 C C . TYR A 1 170 ? -5.295 -2.356 13.402 1.00 96.19 170 TYR A C 1
ATOM 1298 O O . TYR A 1 170 ? -6.297 -2.911 13.845 1.00 96.19 170 TYR A O 1
ATOM 1306 N N . LEU A 1 171 ? -4.289 -3.045 12.858 1.00 94.62 171 LEU A N 1
ATOM 1307 C CA . LEU A 1 171 ? -4.337 -4.496 12.653 1.00 94.62 171 LEU A CA 1
ATOM 1308 C C . LEU A 1 171 ? -4.276 -5.297 13.959 1.00 94.62 171 LEU A C 1
ATOM 1310 O O . LEU A 1 171 ? -4.742 -6.435 13.996 1.00 94.62 171 LEU A O 1
ATOM 1314 N N . SER A 1 172 ? -3.730 -4.704 15.020 1.00 93.31 172 SER A N 1
ATOM 1315 C CA . SER A 1 172 ? -3.659 -5.310 16.354 1.00 93.31 172 SER A CA 1
ATOM 1316 C C . SER A 1 172 ? -4.904 -5.035 17.208 1.00 93.31 172 SER A C 1
ATOM 1318 O O . SER A 1 172 ? -5.058 -5.636 18.269 1.00 93.31 172 SER A O 1
ATOM 1320 N N . SER A 1 173 ? -5.801 -4.140 16.779 1.00 87.75 173 SER A N 1
ATOM 1321 C CA . SER A 1 173 ? -7.030 -3.825 17.516 1.00 87.75 173 SER A CA 1
ATOM 1322 C C . SER A 1 173 ? -7.978 -5.024 17.555 1.00 87.75 173 SER A C 1
ATOM 1324 O O . SER A 1 173 ? -8.177 -5.691 16.540 1.00 87.75 173 SER A O 1
ATOM 1326 N N . ASN A 1 174 ? -8.599 -5.294 18.708 1.00 64.19 174 ASN A N 1
ATOM 1327 C CA . ASN A 1 174 ? -9.517 -6.426 18.903 1.00 64.19 174 ASN A CA 1
ATOM 1328 C C . ASN A 1 174 ? -10.793 -6.347 18.053 1.00 64.19 174 ASN A C 1
ATOM 1330 O O . ASN A 1 174 ? -11.407 -7.380 17.823 1.00 64.19 174 ASN A O 1
ATOM 1334 N N . ASP A 1 175 ? -11.145 -5.165 17.552 1.00 73.12 175 ASP A N 1
ATOM 1335 C CA . ASP A 1 175 ? -12.360 -4.951 16.754 1.00 73.12 175 ASP A CA 1
ATOM 1336 C C . ASP A 1 175 ? -12.190 -5.323 15.272 1.00 73.12 175 ASP A C 1
ATOM 1338 O O . ASP A 1 175 ? -13.155 -5.337 14.510 1.00 73.12 175 ASP A O 1
ATOM 1342 N N . VAL A 1 176 ? -10.958 -5.610 14.845 1.00 71.88 176 VAL A N 1
ATOM 1343 C CA . VAL A 1 176 ? -10.660 -6.071 13.488 1.00 71.88 176 VAL A CA 1
ATOM 1344 C C . VAL A 1 176 ? -10.605 -7.591 13.515 1.00 71.88 176 VAL A C 1
ATOM 1346 O O . VAL A 1 176 ? -9.752 -8.157 14.199 1.00 71.88 176 VAL A O 1
ATOM 1349 N N . GLU A 1 177 ? -11.490 -8.256 12.779 1.00 72.12 177 GLU A N 1
ATOM 1350 C CA . GLU A 1 177 ? -11.416 -9.701 12.549 1.00 72.12 177 GLU A CA 1
ATOM 1351 C C . GLU A 1 177 ? -10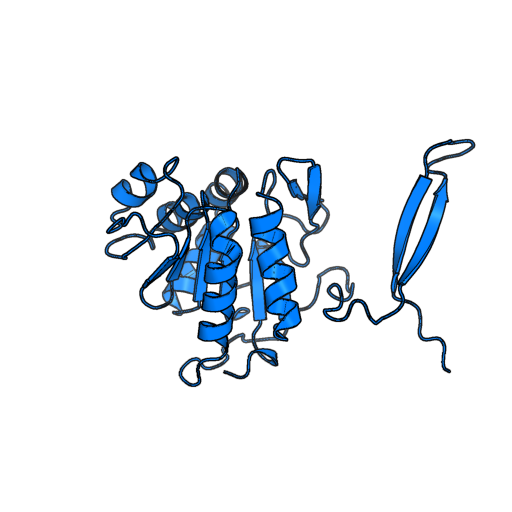.538 -10.000 11.324 1.00 72.12 177 GLU A C 1
ATOM 1353 O O . GLU A 1 177 ? -10.615 -9.267 10.329 1.00 72.12 177 GLU A O 1
ATOM 1358 N N . PRO A 1 178 ? -9.718 -11.069 11.347 1.00 77.94 178 PRO A N 1
ATOM 1359 C CA . PRO A 1 178 ? -9.071 -11.550 10.135 1.00 77.94 178 PRO A CA 1
ATOM 1360 C C . PRO A 1 178 ? -10.141 -11.913 9.114 1.00 77.94 178 PRO A C 1
ATOM 1362 O O . PRO A 1 178 ? -11.110 -12.601 9.437 1.00 77.94 178 PRO A O 1
ATOM 1365 N N . GLY A 1 179 ? -9.958 -11.504 7.868 1.00 75.50 179 GLY A N 1
ATOM 1366 C CA . GLY A 1 179 ? -10.835 -11.957 6.802 1.00 75.50 179 GLY A CA 1
ATOM 1367 C C . GLY A 1 179 ? -10.152 -12.244 5.481 1.00 75.50 179 GLY A C 1
ATOM 1368 O O . GLY A 1 179 ? -10.883 -12.457 4.519 1.00 75.50 179 GLY A O 1
ATOM 1369 N N . ALA A 1 180 ? -8.820 -12.304 5.429 1.00 83.44 180 ALA A N 1
ATOM 1370 C CA . ALA A 1 180 ? -8.117 -12.960 4.334 1.00 83.44 180 ALA A CA 1
ATOM 1371 C C . ALA A 1 180 ? -8.619 -14.411 4.166 1.00 83.44 180 ALA A C 1
ATOM 1373 O O . ALA A 1 180 ? -8.468 -15.249 5.059 1.00 83.44 180 ALA A O 1
ATOM 1374 N N . ALA A 1 181 ? -9.208 -14.716 3.009 1.00 81.31 181 ALA A N 1
ATOM 1375 C CA . ALA A 1 181 ? -9.852 -15.999 2.721 1.00 81.31 181 ALA A CA 1
ATOM 1376 C C . ALA A 1 181 ? -8.861 -17.175 2.650 1.00 81.31 181 ALA A C 1
ATOM 1378 O O . ALA A 1 181 ? -9.221 -18.324 2.912 1.00 81.31 181 ALA A O 1
ATOM 1379 N N . ARG A 1 182 ? -7.601 -16.897 2.296 1.00 90.12 182 ARG A N 1
ATOM 1380 C CA . ARG A 1 182 ? -6.509 -17.877 2.227 1.00 90.12 182 ARG A CA 1
ATOM 1381 C C . ARG A 1 182 ? -5.167 -17.236 2.558 1.00 90.12 182 ARG A C 1
ATOM 1383 O O . ARG A 1 182 ? -4.933 -16.060 2.288 1.00 90.12 182 ARG A O 1
ATOM 1390 N N . ARG A 1 183 ? -4.238 -18.042 3.077 1.00 91.06 183 ARG A N 1
ATOM 1391 C CA . ARG A 1 183 ? -2.842 -17.625 3.253 1.00 91.06 183 ARG A CA 1
ATOM 1392 C C . ARG A 1 183 ? -2.095 -17.780 1.928 1.00 91.06 183 ARG A C 1
ATOM 1394 O O . ARG A 1 183 ? -2.026 -18.880 1.386 1.00 91.06 183 ARG A O 1
ATOM 1401 N N . LEU A 1 184 ? -1.546 -16.685 1.422 1.00 92.88 184 LEU A N 1
ATOM 1402 C CA . LEU A 1 184 ? -0.794 -16.625 0.176 1.00 92.88 184 LEU A CA 1
ATOM 1403 C C . LEU A 1 184 ? 0.718 -16.687 0.421 1.00 92.88 184 LEU A C 1
ATOM 1405 O O . LEU A 1 184 ? 1.215 -16.337 1.496 1.00 92.88 184 LEU A O 1
ATOM 1409 N N . ALA A 1 185 ? 1.440 -17.117 -0.610 1.00 92.12 185 ALA A N 1
ATOM 1410 C CA . ALA A 1 185 ? 2.896 -17.178 -0.668 1.00 92.12 185 ALA A CA 1
ATOM 1411 C C . ALA A 1 185 ? 3.380 -16.669 -2.039 1.00 92.12 185 ALA A C 1
ATOM 1413 O O . ALA A 1 185 ? 2.578 -16.636 -2.973 1.00 92.12 185 ALA A O 1
ATOM 1414 N N . PRO A 1 186 ? 4.658 -16.279 -2.183 1.00 91.12 186 PRO A N 1
ATOM 1415 C CA . PRO A 1 186 ? 5.199 -15.828 -3.462 1.00 91.12 186 PRO A CA 1
ATOM 1416 C C . PRO A 1 186 ? 5.017 -16.850 -4.595 1.00 91.12 186 PRO A C 1
ATOM 1418 O O . PRO A 1 186 ? 5.191 -18.053 -4.394 1.00 91.12 186 PRO A O 1
ATOM 1421 N N . ALA A 1 187 ? 4.701 -16.364 -5.796 1.00 88.44 187 ALA A N 1
ATOM 1422 C CA . ALA A 1 187 ? 4.362 -17.167 -6.973 1.00 88.44 187 ALA A CA 1
ATOM 1423 C C . ALA A 1 187 ? 5.505 -18.078 -7.450 1.00 88.44 187 ALA A C 1
ATOM 1425 O O . ALA A 1 187 ? 5.260 -19.144 -8.009 1.00 88.44 187 ALA A O 1
ATOM 1426 N N . ASP A 1 188 ? 6.756 -17.678 -7.219 1.00 83.81 188 ASP A N 1
ATOM 1427 C CA . ASP A 1 188 ? 7.948 -18.466 -7.548 1.00 83.81 188 ASP A CA 1
ATOM 1428 C C . ASP A 1 188 ? 8.335 -19.470 -6.444 1.00 83.81 188 ASP A C 1
ATOM 1430 O O . ASP A 1 188 ? 9.367 -20.136 -6.538 1.00 83.81 188 ASP A O 1
ATOM 1434 N N . GLY A 1 189 ? 7.519 -19.587 -5.391 1.00 82.31 189 GLY A N 1
ATOM 1435 C CA . GLY A 1 189 ? 7.749 -20.482 -4.261 1.00 82.31 189 GLY A CA 1
ATOM 1436 C C . GLY A 1 189 ? 8.859 -20.025 -3.314 1.00 82.31 189 GLY A C 1
ATOM 1437 O O . GLY A 1 189 ? 9.167 -20.744 -2.357 1.00 82.31 189 GLY A O 1
ATOM 1438 N N . ARG A 1 190 ? 9.467 -18.847 -3.530 1.00 79.12 190 ARG A N 1
ATOM 1439 C CA . ARG A 1 190 ? 10.449 -18.312 -2.582 1.00 79.12 190 ARG A CA 1
ATOM 1440 C C . ARG A 1 190 ? 9.767 -18.031 -1.246 1.00 79.12 190 ARG A C 1
ATOM 1442 O O . ARG A 1 190 ? 8.606 -17.630 -1.187 1.00 79.12 190 ARG A O 1
ATOM 1449 N N . LYS A 1 191 ? 10.499 -18.190 -0.147 1.00 72.19 191 LYS A N 1
ATOM 1450 C CA . LYS A 1 191 ? 10.017 -17.686 1.142 1.00 72.19 191 LYS A CA 1
ATOM 1451 C C . LYS A 1 191 ? 10.054 -16.151 1.114 1.00 72.19 191 LYS A C 1
ATOM 1453 O O . LYS A 1 191 ? 11.048 -15.597 0.632 1.00 72.19 191 LYS A O 1
ATOM 1458 N N . PRO A 1 192 ? 9.028 -15.455 1.640 1.00 67.56 192 PRO A N 1
ATOM 1459 C CA . PRO A 1 192 ? 9.147 -14.034 1.937 1.00 67.56 192 PRO A CA 1
ATOM 1460 C C . PRO A 1 192 ? 10.396 -13.792 2.786 1.00 67.56 192 PRO A C 1
ATOM 1462 O O . PRO A 1 192 ? 10.755 -14.637 3.610 1.00 67.56 192 PRO A O 1
ATOM 1465 N N . SER A 1 193 ? 11.069 -12.658 2.582 1.00 61.22 193 SER A N 1
ATOM 1466 C CA . SER A 1 193 ? 12.268 -12.331 3.359 1.00 61.22 193 SER A CA 1
ATOM 1467 C C . SER A 1 193 ? 11.942 -12.413 4.856 1.00 61.22 193 SER A C 1
ATOM 1469 O O . SER A 1 193 ? 10.967 -11.778 5.278 1.00 61.22 193 SER A O 1
ATOM 1471 N N . PRO A 1 194 ? 12.697 -13.200 5.644 1.00 57.94 194 PRO A N 1
ATOM 1472 C CA . PRO A 1 194 ? 12.377 -13.416 7.043 1.00 57.94 194 PRO A CA 1
ATOM 1473 C C . PRO A 1 194 ? 12.448 -12.102 7.820 1.00 57.94 194 PRO A C 1
ATOM 1475 O O . PRO A 1 194 ? 13.293 -11.247 7.567 1.00 57.94 194 PRO A O 1
ATOM 1478 N N . VAL A 1 195 ? 11.528 -11.963 8.773 1.00 55.31 195 VAL A N 1
ATOM 1479 C CA . VAL A 1 195 ? 11.450 -10.848 9.729 1.00 55.31 195 VAL A CA 1
ATOM 1480 C C . VAL A 1 195 ? 12.729 -10.754 10.553 1.00 55.31 195 VAL A C 1
ATOM 1482 O O . VAL A 1 195 ? 13.309 -9.697 10.784 1.00 55.31 195 VAL A O 1
ATOM 1485 N N . ALA A 1 196 ? 13.150 -11.922 11.012 1.00 53.78 196 ALA A N 1
ATOM 1486 C CA . ALA A 1 196 ? 14.373 -12.120 11.720 1.00 53.78 196 ALA A CA 1
ATOM 1487 C C . ALA A 1 196 ? 15.490 -12.164 10.677 1.00 53.78 196 ALA A C 1
ATOM 1489 O O . ALA A 1 196 ? 15.713 -13.197 10.048 1.00 53.78 196 ALA A O 1
ATOM 1490 N N . TYR A 1 197 ? 16.284 -11.100 10.584 1.00 55.75 197 TYR A N 1
ATOM 1491 C CA . TYR A 1 197 ? 17.655 -11.161 10.052 1.00 55.75 197 TYR A CA 1
ATOM 1492 C C . TYR A 1 197 ? 18.570 -12.106 10.877 1.00 55.75 197 TYR A C 1
ATOM 1494 O O . TYR A 1 197 ? 19.784 -11.940 10.913 1.00 55.75 197 TYR A O 1
ATOM 1502 N N . LEU A 1 198 ? 17.980 -13.057 11.608 1.00 55.53 198 LEU A N 1
ATOM 1503 C CA . LEU A 1 198 ? 18.619 -14.050 12.456 1.00 55.53 198 LEU A CA 1
ATOM 1504 C C . LEU A 1 198 ? 18.827 -15.358 11.696 1.00 55.53 198 LEU A C 1
ATOM 1506 O O . LEU A 1 198 ? 19.678 -16.146 12.097 1.00 55.53 198 LEU A O 1
ATOM 1510 N N . GLU A 1 199 ? 18.068 -15.604 10.620 1.00 59.84 199 GLU A N 1
ATOM 1511 C CA . GLU A 1 199 ? 18.338 -16.764 9.778 1.00 59.84 199 GLU A CA 1
ATOM 1512 C C . GLU A 1 199 ? 19.551 -16.471 8.887 1.00 59.84 199 GLU A C 1
ATOM 1514 O O . GLU A 1 199 ? 19.535 -15.495 8.127 1.00 59.84 199 GLU A O 1
ATOM 1519 N N . PRO A 1 200 ? 20.621 -17.280 8.980 1.00 60.47 200 PRO A N 1
ATOM 1520 C CA . PRO A 1 200 ? 21.793 -17.090 8.149 1.00 60.47 200 PRO A CA 1
ATOM 1521 C C . PRO A 1 200 ? 21.407 -17.242 6.676 1.00 60.47 200 PRO A C 1
ATOM 1523 O O . PRO A 1 200 ? 20.684 -18.159 6.283 1.00 60.47 200 PRO A O 1
ATOM 1526 N N . VAL A 1 201 ? 21.914 -16.332 5.851 1.00 63.25 201 VAL A N 1
ATOM 1527 C CA . VAL A 1 201 ? 21.846 -16.436 4.392 1.00 63.25 201 VAL A CA 1
ATOM 1528 C C . VAL A 1 201 ? 23.220 -16.798 3.866 1.00 63.25 201 VAL A C 1
ATOM 1530 O O . VAL A 1 201 ? 24.234 -16.289 4.347 1.00 63.25 201 VAL A O 1
ATOM 1533 N N . GLU A 1 202 ? 23.261 -17.666 2.864 1.00 68.25 202 GLU A N 1
ATOM 1534 C CA . GLU A 1 202 ? 24.499 -17.940 2.152 1.00 68.25 202 GLU A CA 1
ATOM 1535 C C . GLU A 1 202 ? 24.620 -16.945 0.992 1.00 68.25 202 GLU A C 1
ATOM 1537 O O . GLU A 1 202 ? 23.707 -16.782 0.173 1.00 68.25 202 GLU A O 1
ATOM 1542 N N . LEU A 1 203 ? 25.743 -16.223 0.965 1.00 65.94 203 LEU A N 1
ATOM 1543 C CA . LEU A 1 203 ? 26.069 -15.271 -0.089 1.00 65.94 203 LEU A CA 1
ATOM 1544 C C . LEU A 1 203 ? 26.95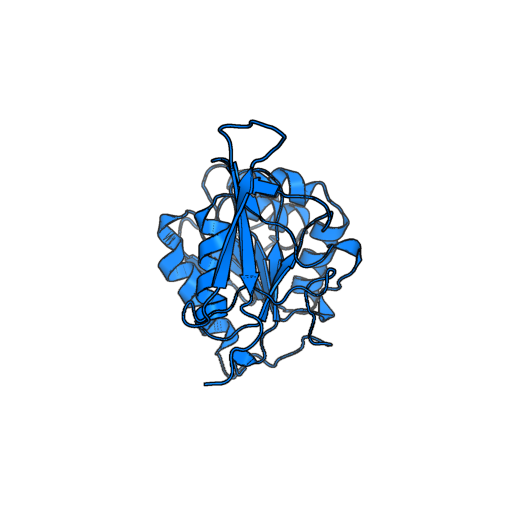7 -15.960 -1.118 1.00 65.94 203 LEU A C 1
ATOM 1546 O O . LEU A 1 203 ? 28.141 -16.194 -0.878 1.00 65.94 203 LEU A O 1
ATOM 1550 N N . ILE A 1 204 ? 26.393 -16.236 -2.289 1.00 74.31 204 ILE A N 1
ATOM 1551 C CA . ILE A 1 204 ? 27.144 -16.759 -3.427 1.00 74.31 204 ILE A CA 1
ATOM 1552 C C . ILE A 1 204 ? 27.559 -15.579 -4.302 1.00 74.31 204 ILE A C 1
ATOM 1554 O O . ILE A 1 204 ? 26.719 -14.902 -4.898 1.00 74.31 204 ILE A O 1
ATOM 1558 N N . MET A 1 205 ? 28.867 -15.344 -4.401 1.00 78.38 205 MET A N 1
ATOM 1559 C CA . MET A 1 205 ? 29.443 -14.374 -5.331 1.00 78.38 205 MET A CA 1
ATOM 1560 C C . MET A 1 205 ? 29.983 -15.095 -6.566 1.00 78.38 205 MET A C 1
ATOM 1562 O O . MET A 1 205 ? 30.926 -15.878 -6.474 1.00 78.38 205 MET A O 1
ATOM 1566 N N . GLY A 1 206 ? 29.397 -14.814 -7.730 1.00 80.31 206 GLY A N 1
ATOM 1567 C CA . GLY A 1 206 ? 29.824 -15.374 -9.015 1.00 80.31 206 GLY A CA 1
ATOM 1568 C C . GLY A 1 206 ? 30.214 -14.287 -10.021 1.00 80.31 206 GLY A C 1
ATOM 1569 O O . GLY A 1 206 ? 29.626 -13.203 -10.001 1.00 80.31 206 GLY A O 1
ATOM 1570 N N . PRO A 1 207 ? 31.183 -14.528 -10.921 1.00 76.50 207 PRO A N 1
ATOM 1571 C CA . PRO A 1 207 ? 31.495 -13.586 -11.990 1.00 76.50 207 PRO A CA 1
ATOM 1572 C C . PRO A 1 207 ? 30.300 -13.460 -12.943 1.00 76.50 207 PRO A C 1
ATOM 1574 O O . PRO A 1 207 ? 29.675 -14.450 -13.318 1.00 76.50 207 PRO A O 1
ATOM 1577 N N . ARG A 1 208 ? 29.996 -12.235 -13.379 1.00 71.88 208 ARG A N 1
ATOM 1578 C CA . ARG A 1 208 ? 28.840 -11.936 -14.250 1.00 71.88 208 ARG A CA 1
ATOM 1579 C C . ARG A 1 208 ? 28.994 -12.477 -15.683 1.00 71.88 208 ARG A C 1
ATOM 1581 O O . ARG A 1 208 ? 28.064 -12.415 -16.477 1.00 71.88 208 ARG A O 1
ATOM 1588 N N . GLY A 1 209 ? 30.178 -12.988 -16.012 1.00 75.56 209 GLY A N 1
ATOM 1589 C CA . GLY A 1 209 ? 30.553 -13.580 -17.291 1.00 75.56 209 GLY A CA 1
ATOM 1590 C C . GLY A 1 209 ? 32.016 -14.030 -17.267 1.00 75.56 209 GLY A C 1
ATOM 1591 O O . GLY A 1 209 ? 32.746 -13.755 -16.310 1.00 75.56 209 GLY A O 1
ATOM 1592 N N . ARG A 1 210 ? 32.468 -14.720 -18.320 1.00 75.00 210 ARG A N 1
ATOM 1593 C CA . ARG A 1 210 ? 33.856 -15.198 -18.428 1.00 75.00 210 ARG A CA 1
ATOM 1594 C C . ARG A 1 210 ? 34.823 -14.004 -18.364 1.00 75.00 210 ARG A C 1
ATOM 1596 O O . ARG A 1 210 ? 34.700 -13.086 -19.166 1.00 75.00 210 ARG A O 1
ATOM 1603 N N . ALA A 1 211 ? 35.756 -14.027 -17.408 1.00 73.50 211 ALA A N 1
ATOM 1604 C CA . ALA A 1 211 ? 36.728 -12.954 -17.147 1.00 73.50 211 ALA A CA 1
ATOM 1605 C C . ALA A 1 211 ? 36.128 -11.574 -16.780 1.00 73.50 211 ALA A C 1
ATOM 1607 O O . ALA A 1 211 ? 36.768 -10.545 -16.985 1.00 73.50 211 ALA A O 1
ATOM 1608 N N . SER A 1 212 ? 34.911 -11.525 -16.225 1.00 71.38 212 SER A N 1
ATOM 1609 C CA . SER A 1 212 ? 34.333 -10.267 -15.741 1.00 71.38 212 SER A CA 1
ATOM 1610 C C . SER A 1 212 ? 34.929 -9.849 -14.392 1.00 71.38 212 SER A C 1
ATOM 1612 O O . SER A 1 212 ? 34.954 -10.647 -13.461 1.00 71.38 212 SER A O 1
ATOM 1614 N N . ALA A 1 213 ? 35.328 -8.580 -14.263 1.00 68.75 213 ALA A N 1
ATOM 1615 C CA . ALA A 1 213 ? 35.614 -7.949 -12.968 1.00 68.75 213 ALA A CA 1
ATOM 1616 C C . ALA A 1 213 ? 34.331 -7.595 -12.184 1.00 68.75 213 ALA A C 1
ATOM 1618 O O . ALA A 1 213 ? 34.401 -7.157 -11.038 1.00 68.75 213 ALA A O 1
ATOM 1619 N N . ASN A 1 214 ? 33.160 -7.776 -12.807 1.00 60.47 214 ASN A N 1
ATOM 1620 C CA . ASN A 1 214 ? 31.866 -7.567 -12.180 1.00 60.47 214 ASN A CA 1
ATOM 1621 C C . ASN A 1 214 ? 31.357 -8.882 -11.590 1.00 60.47 214 ASN A C 1
ATOM 1623 O O . ASN A 1 214 ? 31.350 -9.921 -12.257 1.00 60.47 214 ASN A O 1
ATOM 1627 N N . TYR A 1 215 ? 30.850 -8.806 -10.366 1.00 72.69 215 TYR A N 1
ATOM 1628 C CA . TYR A 1 215 ? 30.269 -9.937 -9.655 1.00 72.69 215 TYR A CA 1
ATOM 1629 C C . TYR A 1 215 ? 28.747 -9.811 -9.606 1.00 72.69 215 TYR A C 1
ATOM 1631 O O . TYR A 1 215 ? 28.185 -8.717 -9.664 1.00 72.69 215 TYR A O 1
ATOM 1639 N N . THR A 1 216 ? 28.082 -10.954 -9.526 1.00 70.62 216 THR A N 1
ATOM 1640 C CA . THR A 1 216 ? 26.683 -11.067 -9.131 1.00 70.62 216 THR A CA 1
ATOM 1641 C C . THR A 1 216 ? 26.659 -11.708 -7.758 1.00 70.62 216 THR A C 1
ATOM 1643 O O . THR A 1 216 ? 27.276 -12.755 -7.560 1.00 70.62 216 THR A O 1
ATOM 1646 N N . THR A 1 217 ? 25.960 -11.073 -6.826 1.00 70.56 217 THR A N 1
ATOM 1647 C CA . THR A 1 217 ? 25.714 -11.629 -5.498 1.00 70.56 217 THR A CA 1
ATOM 1648 C C . THR A 1 217 ? 24.310 -12.210 -5.482 1.00 70.56 217 THR A C 1
ATOM 1650 O O . THR A 1 217 ? 23.342 -11.499 -5.752 1.00 70.56 217 THR A O 1
ATOM 1653 N N . LEU A 1 218 ? 24.205 -13.497 -5.173 1.00 67.12 218 LEU A N 1
ATOM 1654 C CA . LEU A 1 218 ? 22.944 -14.171 -4.897 1.00 67.12 218 LEU A CA 1
ATOM 1655 C C . LEU A 1 218 ? 22.887 -14.459 -3.398 1.00 67.12 218 LEU A C 1
ATOM 1657 O O . LEU A 1 218 ? 23.816 -15.046 -2.850 1.00 67.12 218 LEU A O 1
ATOM 1661 N N . ALA A 1 219 ? 21.807 -14.037 -2.745 1.00 64.50 219 ALA A N 1
ATOM 1662 C CA . ALA A 1 219 ? 21.484 -14.475 -1.395 1.00 64.50 219 ALA A CA 1
ATOM 1663 C C . ALA A 1 219 ? 20.524 -15.662 -1.507 1.00 64.50 219 ALA A C 1
ATOM 1665 O O . ALA A 1 219 ? 19.436 -15.522 -2.070 1.00 64.50 219 ALA A O 1
ATOM 1666 N N . ILE A 1 220 ? 20.933 -16.819 -0.998 1.00 66.25 220 ILE A N 1
ATOM 1667 C CA . ILE A 1 220 ? 20.083 -18.006 -0.896 1.00 66.25 220 ILE A CA 1
ATOM 1668 C C . ILE A 1 220 ? 19.802 -18.297 0.580 1.00 66.25 220 ILE A C 1
ATOM 1670 O O . ILE A 1 220 ? 20.643 -18.053 1.450 1.00 66.25 220 ILE A O 1
ATOM 1674 N N . ALA A 1 221 ? 18.595 -18.783 0.875 1.00 58.62 221 ALA A N 1
ATOM 1675 C CA . ALA A 1 221 ? 18.270 -19.254 2.217 1.00 58.62 221 ALA A CA 1
ATOM 1676 C C . ALA A 1 221 ? 19.211 -20.414 2.564 1.00 58.62 221 ALA A C 1
ATOM 1678 O O . ALA A 1 221 ? 19.347 -21.333 1.754 1.00 58.62 221 ALA A O 1
ATOM 1679 N N . ALA A 1 222 ? 19.854 -20.377 3.735 1.00 60.03 222 ALA A N 1
ATOM 1680 C CA . ALA A 1 222 ? 20.698 -21.481 4.166 1.00 60.03 222 ALA A CA 1
ATOM 1681 C C . ALA A 1 222 ? 19.851 -22.761 4.229 1.00 60.03 222 ALA A C 1
ATOM 1683 O O . ALA A 1 222 ? 18.879 -22.848 4.984 1.00 60.03 222 ALA A O 1
ATOM 1684 N N . SER A 1 223 ? 20.186 -23.759 3.410 1.00 52.19 223 SER A N 1
ATOM 1685 C CA . SER A 1 223 ? 19.619 -25.096 3.566 1.00 52.19 223 SER A CA 1
ATOM 1686 C C . SER A 1 223 ? 20.059 -25.606 4.931 1.00 52.19 223 SER A C 1
ATOM 1688 O O . SER A 1 223 ? 21.262 -25.669 5.172 1.00 52.19 223 SER A O 1
ATOM 1690 N N . GLY A 1 224 ? 19.099 -25.897 5.814 1.00 51.00 224 GLY A N 1
ATOM 1691 C CA . GLY A 1 224 ? 19.333 -26.187 7.227 1.00 51.00 224 GLY A CA 1
ATOM 1692 C C . GLY A 1 224 ? 20.605 -26.991 7.482 1.00 51.00 224 GLY A C 1
ATOM 1693 O O . GLY A 1 224 ? 20.649 -28.194 7.237 1.00 51.00 224 GLY A O 1
ATOM 1694 N N . ALA A 1 225 ? 21.630 -26.316 7.998 1.00 39.44 225 ALA A N 1
ATOM 1695 C CA . ALA A 1 225 ? 22.697 -26.988 8.705 1.00 39.44 225 ALA A CA 1
ATOM 1696 C C . ALA A 1 225 ? 22.108 -27.374 10.062 1.00 39.44 225 ALA A C 1
ATOM 1698 O O . ALA A 1 225 ? 21.856 -26.515 10.905 1.00 39.44 225 ALA A O 1
ATOM 1699 N N . SER A 1 226 ? 21.819 -28.663 10.237 1.00 41.62 226 SER A N 1
ATOM 1700 C CA . SER A 1 226 ? 21.613 -29.227 11.564 1.00 41.62 226 SER A CA 1
ATOM 1701 C C . SER A 1 226 ? 22.851 -28.925 12.408 1.00 41.62 226 SER A C 1
ATOM 1703 O O . SER A 1 226 ? 23.946 -29.386 12.069 1.00 41.62 226 SER A O 1
ATOM 1705 N N . ALA A 1 227 ? 22.665 -28.173 13.485 1.00 38.72 227 ALA A N 1
ATOM 1706 C CA . ALA A 1 227 ? 23.576 -28.113 14.617 1.00 38.72 227 ALA A CA 1
ATOM 1707 C C . ALA A 1 227 ? 22.786 -28.500 15.867 1.00 38.72 227 ALA A C 1
ATOM 1709 O O . ALA A 1 227 ? 21.636 -28.017 15.992 1.00 38.72 227 ALA A O 1
#

Radius of gyration: 18.06 Å; chains: 1; bounding box: 53×48×37 Å

Secondary structure (DSSP, 8-state):
--GGG-EEEEE--TTB-HHHHHHHHHHHHHTT-EEEEEES-TTS-EE-TT--EE--SEEGGG--GGG-SEEEE--BTHHHHHTT-HHHHHHHHHHHHTT-EEEEEGGGHHHHHHTT--TT-EE---GGGHHHHHHTT-EE---SEEEETTEEEE-SGGGHHHHHHHHHHHHHSTTPPP--SS----TT-PPPPPS-TTS-EEEEEEESSTT-S-EEEEEEEPP----